Protein AF-A0AAP0GE61-F1 (afdb_monomer)

Organism: NCBI:txid2320716

InterPro domains:
  IPR061502 Copia/RE1/RE2-like, N-terminal domain [PF14223] (100-220)

Solvent-accessible surface area (backbone atoms only — not comparable to full-atom values): 14129 Å² total; per-residue (Å²): 137,92,83,84,88,78,84,82,84,87,76,89,85,84,87,81,82,83,82,81,89,77,90,82,91,78,80,88,80,90,80,89,73,78,80,82,60,74,89,60,79,81,87,69,96,60,88,81,57,91,64,72,70,67,62,41,79,95,48,38,72,60,38,52,56,50,46,51,55,53,36,47,72,76,38,62,59,26,51,49,22,41,75,73,36,72,79,74,86,78,83,81,81,80,88,75,87,86,79,99,66,84,87,69,89,78,73,50,70,68,54,54,51,40,4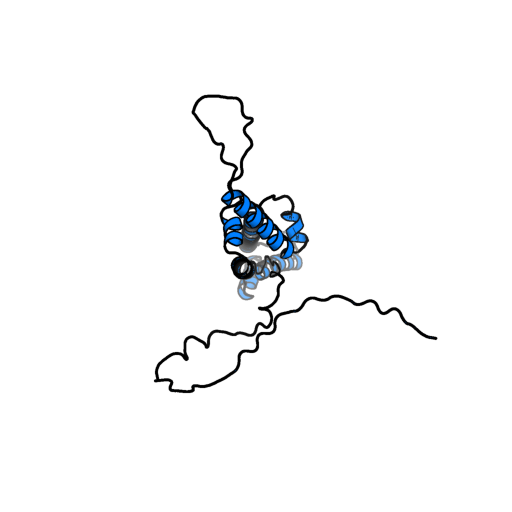8,53,22,24,54,50,34,35,53,52,52,54,72,14,38,50,68,79,59,38,65,77,41,65,86,50,92,42,30,21,58,38,50,52,50,56,52,46,54,50,50,49,54,52,49,54,51,49,52,51,48,52,51,47,50,51,51,58,73,69,58,64,68,58,93,88,55,52,74,67,56,48,49,52,54,51,49,50,49,51,51,51,36,41,78,72,72,45,86,77,54,72,64,61,52,51,52,52,55,50,72,51,47,84,86,127

Nearest PDB structures (foldseek):
  7nli-assembly1_B  TM=8.432E-01  e=8.391E-01  Saccharomyces cerevisiae
  7nlg-assembly2_C-2  TM=8.348E-01  e=1.832E+00  Saccharomyces cerevisiae
  8gyn-assembly1_A  TM=2.589E-01  e=5.761E+00  Danio rerio

Secondary structure (DSSP, 8-state):
-----------PPP---PPPP---------S--SSSSSS--S--TTTT-SSPPPP-GGGHHHHHHHHHHHHHHH-HHHHHHHHH-SPPPP------------------HHHHHHHHHHHHHHHHHHHHS-HHHHHHHTT--SHHHHHHHHHHHHHHHHHHHHHHHHHHHHHHHT----SS--HHHHHHHHHHHHHHHHHTT----HHHHHHHHHHTS---

Sequence (220 aa):
MNKRYTRLFFVPPVFRRRYRLSGIISFISSTNLRAAFCIWPIQNKDYASTRPPVCNLNKFTIWKTRIRLYMNSIDEDIYNSILIGPPAPEATTTTSSNTHAVPSPEWTDAQKKAKIADAKAMNILAQTMPDDIFQKVAEYTSAKAIWDSLNQMVAGSTDERKDRRSNLISQYENFKKEESESVGDMYNRLNSIVNELKTLGKDITLTEINDKILMCFPSS

Foldseek 3Di:
DDDDDDDDDDDDDDDDDDDDDDDDDDDDDDDDPPVPPPPDDPDDPCPPPPAQAADDLVCNVVSVVRNQVNLVVVPNLLVVCLVPPQDDQDDDPDPDDDDDDDDDSDQDPVNVVSVVSFVVLVVNLCRRYDPVLCVVQVPDPTSNSSVVVSVVVSVVVVVVLVVLLVVLVVCLVPQADDPPDDLVRSLVVNVVSQVSNVVSPDHDDPVNSVVSSVVNDDDD

Mean predicted aligned error: 16.99 Å

Structure (mmCIF, N/CA/C/O backbone):
data_AF-A0AAP0GE61-F1
#
_entry.id   AF-A0AAP0GE61-F1
#
loop_
_atom_site.group_PDB
_atom_site.id
_atom_site.type_symbol
_atom_site.label_atom_id
_atom_site.label_alt_id
_atom_site.label_comp_id
_atom_site.label_asym_id
_atom_site.label_entity_id
_atom_site.label_seq_id
_atom_site.pdbx_PDB_ins_code
_atom_site.Cartn_x
_atom_site.Cartn_y
_atom_site.Cartn_z
_atom_site.occupancy
_atom_site.B_iso_or_equiv
_atom_site.auth_seq_id
_atom_site.auth_comp_id
_atom_site.auth_asym_id
_atom_site.auth_atom_id
_atom_site.pdbx_PDB_model_num
ATOM 1 N N . MET A 1 1 ? 11.050 -58.864 -43.946 1.00 36.41 1 MET A N 1
ATOM 2 C CA . MET A 1 1 ? 12.294 -58.335 -43.340 1.00 36.41 1 MET A CA 1
ATOM 3 C C . MET A 1 1 ? 12.025 -56.937 -42.797 1.00 36.41 1 MET A C 1
ATOM 5 O O . MET A 1 1 ? 11.656 -56.054 -43.555 1.00 36.41 1 MET A O 1
ATOM 9 N N . ASN A 1 2 ? 12.132 -56.789 -41.475 1.00 31.88 2 ASN A N 1
ATOM 10 C CA . ASN A 1 2 ? 11.960 -55.555 -40.701 1.00 31.88 2 ASN A CA 1
ATOM 11 C C . ASN A 1 2 ? 12.997 -54.485 -41.066 1.00 31.88 2 ASN A C 1
ATOM 13 O O . ASN A 1 2 ? 14.182 -54.799 -40.984 1.00 31.88 2 ASN A O 1
ATOM 17 N N . LYS A 1 3 ? 12.587 -53.223 -41.265 1.00 36.22 3 LYS A N 1
ATOM 18 C CA . LYS A 1 3 ? 13.363 -52.047 -40.820 1.00 36.22 3 LYS A CA 1
ATOM 19 C C . LYS A 1 3 ? 12.414 -50.941 -40.344 1.00 36.22 3 LYS A C 1
ATOM 21 O O . LYS A 1 3 ? 11.630 -50.397 -41.111 1.00 36.22 3 LYS A O 1
ATOM 26 N N . ARG A 1 4 ? 12.473 -50.679 -39.036 1.00 35.78 4 ARG A N 1
ATOM 27 C CA . ARG A 1 4 ? 11.762 -49.622 -38.308 1.00 35.78 4 ARG A CA 1
ATOM 28 C C . ARG A 1 4 ? 12.467 -48.284 -38.560 1.00 35.78 4 ARG A C 1
ATOM 30 O O . ARG A 1 4 ? 13.688 -48.220 -38.447 1.00 35.78 4 ARG A O 1
ATOM 37 N N . TYR A 1 5 ? 11.706 -47.236 -38.863 1.00 36.91 5 TYR A N 1
ATOM 38 C CA . TYR A 1 5 ? 12.192 -45.857 -38.910 1.00 36.91 5 TYR A CA 1
ATOM 39 C C . TYR A 1 5 ? 12.113 -45.253 -37.504 1.00 36.91 5 TYR A C 1
ATOM 41 O O . TYR A 1 5 ? 11.021 -45.008 -36.994 1.00 36.91 5 TYR A O 1
ATOM 49 N N . THR A 1 6 ? 13.262 -45.018 -36.871 1.00 39.69 6 THR A N 1
ATOM 50 C CA . THR A 1 6 ? 13.352 -44.335 -35.573 1.00 39.69 6 THR A CA 1
ATOM 51 C C . THR A 1 6 ? 13.805 -42.894 -35.808 1.00 39.69 6 THR A C 1
ATOM 53 O O . THR A 1 6 ? 14.914 -42.661 -36.284 1.00 39.69 6 THR A O 1
ATOM 56 N N . ARG A 1 7 ? 12.932 -41.924 -35.499 1.00 39.31 7 ARG A N 1
ATOM 57 C CA . ARG A 1 7 ? 13.238 -40.483 -35.487 1.00 39.31 7 ARG A CA 1
ATOM 58 C C . ARG A 1 7 ? 14.292 -40.189 -34.413 1.00 39.31 7 ARG A C 1
ATOM 60 O O . ARG A 1 7 ? 14.045 -40.418 -33.233 1.00 39.31 7 ARG A O 1
ATOM 67 N N . LEU A 1 8 ? 15.442 -39.662 -34.826 1.00 37.06 8 LEU A N 1
ATOM 68 C CA . LEU A 1 8 ? 16.468 -39.112 -33.940 1.00 37.06 8 LEU A CA 1
ATOM 69 C C . LEU A 1 8 ? 16.052 -37.698 -33.508 1.00 37.06 8 LEU A C 1
ATOM 71 O O . LEU A 1 8 ? 15.998 -36.787 -34.329 1.00 37.06 8 LEU A O 1
ATOM 75 N N . PHE A 1 9 ? 15.750 -37.526 -32.220 1.00 34.53 9 PHE A N 1
ATOM 76 C CA . PHE A 1 9 ? 15.640 -36.213 -31.587 1.00 34.53 9 PHE A CA 1
ATOM 77 C C . PHE A 1 9 ? 17.043 -35.702 -31.250 1.00 34.53 9 PHE A C 1
ATOM 79 O O . PHE A 1 9 ? 17.794 -36.341 -30.515 1.00 34.53 9 PHE A O 1
ATOM 86 N N . PHE A 1 10 ? 17.387 -34.546 -31.808 1.00 29.92 10 PHE A N 1
ATOM 87 C CA . PHE A 1 10 ? 18.628 -33.823 -31.566 1.00 29.92 10 PHE A CA 1
ATOM 88 C C . PHE A 1 10 ? 18.428 -32.903 -30.350 1.00 29.92 10 PHE A C 1
ATOM 90 O O . PHE A 1 10 ? 17.646 -31.958 -30.415 1.00 29.92 10 PHE A O 1
ATOM 97 N N . VAL A 1 11 ? 19.103 -33.193 -29.234 1.00 38.31 11 VAL A N 1
ATOM 98 C CA . VAL A 1 11 ? 19.145 -32.341 -28.031 1.00 38.31 11 VAL A CA 1
ATOM 99 C C . VAL A 1 11 ? 20.610 -31.955 -27.783 1.00 38.31 11 VAL A C 1
ATOM 101 O O . VAL A 1 11 ? 21.413 -32.848 -27.508 1.00 38.31 11 VAL A O 1
ATOM 104 N N . PRO A 1 12 ? 21.006 -30.673 -27.905 1.00 33.91 12 PRO A N 1
ATOM 105 C CA . PRO A 1 12 ? 22.375 -30.239 -27.618 1.00 33.91 12 PRO A CA 1
ATOM 106 C C . PRO A 1 12 ? 22.670 -30.107 -26.102 1.00 33.91 12 PRO A C 1
ATOM 108 O O . PRO A 1 12 ? 21.747 -30.014 -25.290 1.00 33.91 12 PRO A O 1
ATOM 111 N N . PRO A 1 13 ? 23.958 -30.135 -25.695 1.00 38.22 13 PRO A N 1
ATOM 112 C CA . PRO A 1 13 ? 24.384 -30.606 -24.377 1.00 38.22 13 PRO A CA 1
ATOM 113 C C . PRO A 1 13 ? 24.541 -29.494 -23.326 1.00 38.22 13 PRO A C 1
ATOM 115 O O . PRO A 1 13 ? 25.171 -28.466 -23.569 1.00 38.22 13 PRO A O 1
ATOM 118 N N . VAL A 1 14 ? 24.067 -29.754 -22.102 1.00 40.69 14 VAL A N 1
ATOM 119 C CA . VAL A 1 14 ? 24.379 -28.944 -20.913 1.00 40.69 14 VAL A CA 1
ATOM 120 C C . VAL A 1 14 ? 25.735 -29.375 -20.349 1.00 40.69 14 VAL A C 1
ATOM 122 O O . VAL A 1 14 ? 25.941 -30.522 -19.949 1.00 40.69 14 VAL A O 1
ATOM 125 N N . PHE A 1 15 ? 26.667 -28.427 -20.323 1.00 34.91 15 PHE A N 1
ATOM 126 C CA . PHE A 1 15 ? 28.039 -28.563 -19.845 1.00 34.91 15 PHE A CA 1
ATOM 127 C C . PHE A 1 15 ? 28.071 -28.866 -18.331 1.00 34.91 15 PHE A C 1
ATOM 129 O O . PHE A 1 15 ? 27.872 -27.986 -17.498 1.00 34.91 15 PHE A O 1
ATOM 136 N N . ARG A 1 16 ? 28.353 -30.119 -17.946 1.00 38.16 16 ARG A N 1
ATOM 137 C CA . ARG A 1 16 ? 28.762 -30.476 -16.575 1.00 38.16 16 ARG A CA 1
ATOM 138 C C . ARG A 1 16 ? 30.276 -30.290 -16.443 1.00 38.16 16 ARG A C 1
ATOM 140 O O . ARG A 1 16 ? 31.030 -31.128 -16.932 1.00 38.16 16 ARG A O 1
ATOM 147 N N . ARG A 1 17 ? 30.744 -29.263 -15.726 1.00 35.53 17 ARG A N 1
ATOM 148 C CA . ARG A 1 17 ? 32.126 -29.239 -15.210 1.00 35.53 17 ARG A CA 1
ATOM 149 C C . ARG A 1 17 ? 32.157 -29.773 -13.779 1.00 35.53 17 ARG A C 1
ATOM 151 O O . ARG A 1 17 ? 31.636 -29.163 -12.854 1.00 35.53 17 ARG A O 1
ATOM 158 N N . ARG A 1 18 ? 32.772 -30.950 -13.633 1.00 35.56 18 ARG A N 1
ATOM 159 C CA . ARG A 1 18 ? 33.222 -31.534 -12.364 1.00 35.56 18 ARG A CA 1
ATOM 160 C C . ARG A 1 18 ? 34.428 -30.730 -11.869 1.00 35.56 18 ARG A C 1
ATOM 162 O O . ARG A 1 18 ? 35.431 -30.687 -12.576 1.00 35.56 18 ARG A O 1
ATOM 169 N N . TYR A 1 19 ? 34.373 -30.162 -10.668 1.00 33.34 19 TYR A N 1
ATOM 170 C CA . TYR A 1 19 ? 35.583 -29.726 -9.967 1.00 33.34 19 TYR A CA 1
ATOM 171 C C . TYR A 1 19 ? 36.098 -30.884 -9.103 1.00 33.34 19 TYR A C 1
ATOM 173 O O . TYR A 1 19 ? 35.382 -31.416 -8.256 1.00 33.34 19 TYR A O 1
ATOM 181 N N . ARG A 1 20 ? 37.327 -31.324 -9.399 1.00 33.47 20 ARG A N 1
ATOM 182 C CA . ARG A 1 20 ? 38.107 -32.307 -8.636 1.00 33.47 20 ARG A CA 1
ATOM 183 C C . ARG A 1 20 ? 38.5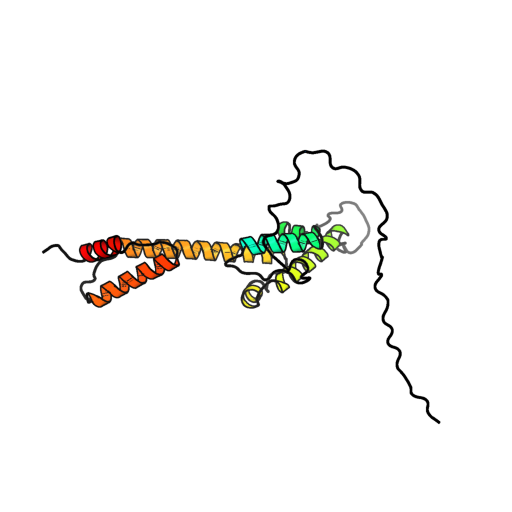40 -31.682 -7.305 1.00 33.47 20 ARG A C 1
ATOM 185 O O . ARG A 1 20 ? 39.183 -30.639 -7.307 1.00 33.47 20 ARG A O 1
ATOM 192 N N . LEU A 1 21 ? 38.235 -32.353 -6.197 1.00 35.12 21 LEU A N 1
ATOM 193 C CA . LEU A 1 21 ? 38.830 -32.093 -4.885 1.00 35.12 21 LEU A CA 1
ATOM 194 C C . LEU A 1 21 ? 40.277 -32.599 -4.879 1.00 35.12 21 LEU A C 1
ATOM 196 O O . LEU A 1 21 ? 40.517 -33.775 -5.151 1.00 35.12 21 LEU A O 1
ATOM 200 N N . SER A 1 22 ? 41.239 -31.739 -4.555 1.00 33.97 22 SER A N 1
ATOM 201 C CA . SER A 1 22 ? 42.579 -32.139 -4.113 1.00 33.97 22 SER A CA 1
ATOM 202 C C . SER A 1 22 ? 43.180 -31.037 -3.239 1.00 33.97 22 SER A C 1
ATOM 204 O O . SER A 1 22 ? 43.514 -29.976 -3.744 1.00 33.97 22 SER A O 1
ATOM 206 N N . GLY A 1 23 ? 43.263 -31.329 -1.935 1.00 35.81 23 GLY A N 1
ATOM 207 C CA . GLY A 1 23 ? 44.279 -30.865 -0.983 1.00 35.81 23 GLY A CA 1
ATOM 208 C C . GLY A 1 23 ? 44.450 -29.361 -0.757 1.00 35.81 23 GLY A C 1
ATOM 209 O O . GLY A 1 23 ? 45.079 -28.684 -1.555 1.00 35.81 23 GLY A O 1
ATOM 210 N N . ILE A 1 24 ? 44.055 -28.876 0.421 1.00 38.75 24 ILE A N 1
ATOM 211 C CA . ILE A 1 24 ? 44.962 -28.679 1.571 1.00 38.75 24 ILE A CA 1
ATOM 212 C C . ILE A 1 24 ? 44.118 -28.146 2.738 1.00 38.75 24 ILE A C 1
ATOM 214 O O . ILE A 1 24 ? 43.482 -27.098 2.657 1.00 38.75 24 ILE A O 1
ATOM 218 N N . ILE A 1 25 ? 44.094 -28.918 3.824 1.00 41.41 25 ILE A N 1
ATOM 219 C CA . ILE A 1 25 ? 43.661 -28.475 5.146 1.00 41.41 25 ILE A CA 1
ATOM 220 C C . ILE A 1 25 ? 44.909 -27.912 5.819 1.00 41.41 25 ILE A C 1
ATOM 222 O O . ILE A 1 25 ? 45.829 -28.673 6.112 1.00 41.41 25 ILE A O 1
ATOM 226 N N . SER A 1 26 ? 44.931 -26.614 6.105 1.00 36.62 26 SER A N 1
ATOM 227 C CA . SER A 1 26 ? 45.815 -26.072 7.136 1.00 36.62 26 SER A CA 1
ATOM 228 C C . SER A 1 26 ? 45.290 -24.751 7.704 1.00 36.62 26 SER A C 1
ATOM 230 O O . SER A 1 26 ? 45.280 -23.715 7.055 1.00 36.62 26 SER A O 1
ATOM 232 N N . PHE A 1 27 ? 44.903 -24.856 8.977 1.00 30.19 27 PHE A N 1
ATOM 233 C CA . PHE A 1 27 ? 45.048 -23.865 10.043 1.00 30.19 27 PHE A CA 1
ATOM 234 C C . PHE A 1 27 ? 44.218 -22.569 9.994 1.00 30.19 27 PHE A C 1
ATOM 236 O O . PHE A 1 27 ? 44.616 -21.537 9.465 1.00 30.19 27 PHE A O 1
ATOM 243 N N . ILE A 1 28 ? 43.091 -22.606 10.711 1.00 38.38 28 ILE A N 1
ATOM 244 C CA . ILE A 1 28 ? 42.428 -21.417 11.252 1.00 38.38 28 ILE A CA 1
ATOM 245 C C . ILE A 1 28 ? 43.235 -20.958 12.473 1.00 38.38 28 ILE A C 1
ATOM 247 O O . ILE A 1 28 ? 43.270 -21.661 13.483 1.00 38.38 28 ILE A O 1
ATOM 251 N N . SER A 1 29 ? 43.850 -19.775 12.396 1.00 32.34 29 SER A N 1
ATOM 252 C CA . SER A 1 29 ? 44.263 -19.035 13.589 1.00 32.34 29 SER A CA 1
ATOM 253 C C . SER A 1 29 ? 43.087 -18.196 14.087 1.00 32.34 29 SER A C 1
ATOM 255 O O . SER A 1 29 ? 42.440 -17.463 13.341 1.00 32.34 29 SER A O 1
ATOM 257 N N . SER A 1 30 ? 42.791 -18.399 15.362 1.00 47.19 30 SER A N 1
ATOM 258 C CA . SER A 1 30 ? 41.719 -17.835 16.168 1.00 47.19 30 SER A CA 1
ATOM 259 C C . SER A 1 30 ? 41.662 -16.304 16.128 1.00 47.19 30 SER A C 1
ATOM 261 O O . SER A 1 30 ? 42.572 -15.646 16.620 1.00 47.19 30 SER A O 1
ATOM 263 N N . THR A 1 31 ? 40.562 -15.732 15.623 1.00 42.31 31 THR A N 1
ATOM 264 C CA . THR A 1 31 ? 39.620 -14.871 16.379 1.00 42.31 31 THR A CA 1
ATOM 265 C C . THR A 1 31 ? 38.560 -14.251 15.443 1.00 42.31 31 THR A C 1
ATOM 267 O O . THR A 1 31 ? 38.873 -13.615 14.448 1.00 42.31 31 THR A O 1
ATOM 270 N N . ASN A 1 32 ? 37.279 -14.435 15.793 1.00 44.94 32 ASN A N 1
ATOM 271 C CA . ASN A 1 32 ? 36.105 -13.662 15.339 1.00 44.94 32 ASN A CA 1
ATOM 272 C C . ASN A 1 32 ? 35.650 -13.693 13.859 1.00 44.94 32 ASN A C 1
ATOM 274 O O . ASN A 1 32 ? 35.564 -12.659 13.207 1.00 44.94 32 ASN A O 1
ATOM 278 N N . LEU A 1 33 ? 35.143 -14.842 13.384 1.00 40.34 33 LEU A N 1
ATOM 279 C CA . LEU A 1 33 ? 34.211 -14.901 12.231 1.00 40.34 33 LEU A CA 1
ATOM 280 C C . LEU A 1 33 ? 32.904 -15.673 12.506 1.00 40.34 33 LEU A C 1
ATOM 282 O O . LEU A 1 33 ? 32.138 -15.965 11.593 1.00 40.34 33 LEU A O 1
ATOM 286 N N . ARG A 1 34 ? 32.595 -15.975 13.774 1.00 40.09 34 ARG A N 1
ATOM 287 C CA . ARG A 1 34 ? 31.335 -16.641 14.165 1.00 40.09 34 ARG A CA 1
ATOM 288 C C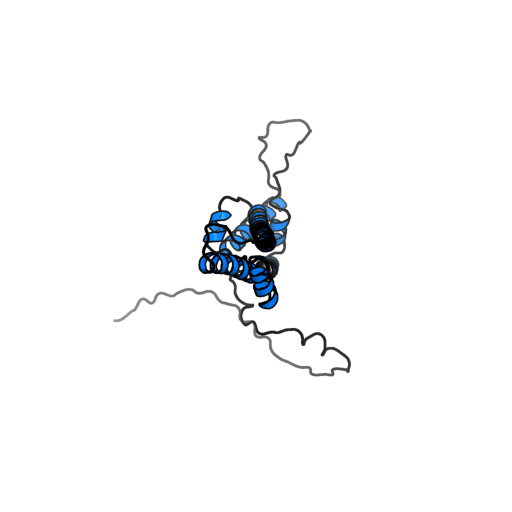 . ARG A 1 34 ? 30.162 -15.692 14.446 1.00 40.09 34 ARG A C 1
ATOM 290 O O . ARG A 1 34 ? 29.046 -16.170 14.610 1.00 40.09 34 ARG A O 1
ATOM 297 N N . ALA A 1 35 ? 30.386 -14.377 14.452 1.00 39.44 35 ALA A N 1
ATOM 298 C CA . ALA A 1 35 ? 29.323 -13.383 14.647 1.00 39.44 35 ALA A CA 1
ATOM 299 C C . ALA A 1 35 ? 28.743 -12.822 13.332 1.00 39.44 35 ALA A C 1
ATOM 301 O O . ALA A 1 35 ? 27.638 -12.295 13.339 1.00 39.44 35 ALA A O 1
ATOM 302 N N . ALA A 1 36 ? 29.439 -12.961 12.198 1.00 40.50 36 ALA A N 1
ATOM 303 C CA . ALA A 1 36 ? 29.019 -12.341 10.934 1.00 40.50 36 ALA A CA 1
ATOM 304 C C . ALA A 1 36 ? 28.205 -13.263 10.003 1.00 40.50 36 ALA A C 1
ATOM 306 O O . ALA A 1 36 ? 27.669 -12.795 9.006 1.00 40.50 36 ALA A O 1
ATOM 307 N N . PHE A 1 37 ? 28.082 -14.557 10.319 1.00 40.78 37 PHE A N 1
ATOM 308 C CA . PHE A 1 37 ? 27.417 -15.542 9.448 1.00 40.78 37 PHE A CA 1
ATOM 309 C C . PHE A 1 37 ? 26.191 -16.226 10.070 1.00 40.78 37 PHE A C 1
ATOM 311 O O . PHE A 1 37 ? 25.574 -17.071 9.433 1.00 40.78 37 PHE A O 1
ATOM 318 N N . CYS A 1 38 ? 25.804 -15.857 11.295 1.00 42.25 38 CYS A N 1
ATOM 319 C CA . CYS A 1 38 ? 24.713 -16.518 12.023 1.00 42.25 38 CYS A CA 1
ATOM 320 C C . CYS A 1 38 ? 23.400 -15.711 12.058 1.00 42.25 38 CYS A C 1
ATOM 322 O O . CYS A 1 38 ? 22.445 -16.151 12.689 1.00 42.25 38 CYS A O 1
ATOM 324 N N . ILE A 1 39 ? 23.312 -14.577 11.347 1.00 46.16 39 ILE A N 1
ATOM 325 C CA . ILE A 1 39 ? 22.042 -13.865 11.082 1.00 46.16 39 ILE A CA 1
ATOM 326 C C . ILE A 1 39 ? 21.650 -14.022 9.602 1.00 46.16 39 ILE A C 1
ATOM 328 O O . ILE A 1 39 ? 21.258 -13.074 8.938 1.00 46.16 39 ILE A O 1
ATOM 332 N N . TRP A 1 40 ? 21.807 -15.221 9.045 1.00 33.78 40 TRP A N 1
ATOM 333 C CA . TRP A 1 40 ? 21.116 -15.684 7.835 1.00 33.78 40 TRP A CA 1
ATOM 334 C C . TRP A 1 40 ? 21.411 -17.184 7.708 1.00 33.78 40 TRP A C 1
ATOM 336 O O . TRP A 1 40 ? 22.582 -17.531 7.573 1.00 33.78 40 TRP A O 1
ATOM 346 N N . PRO A 1 41 ? 20.420 -18.091 7.819 1.00 42.94 41 PRO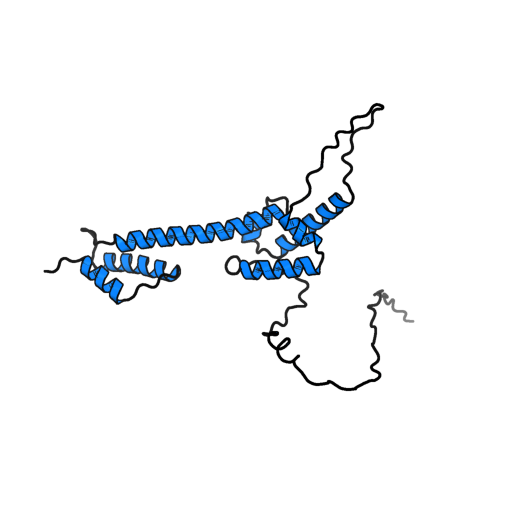 A N 1
ATOM 347 C CA . PRO A 1 41 ? 19.130 -17.994 7.142 1.00 42.94 41 PRO A CA 1
ATOM 348 C C . PRO A 1 41 ? 17.928 -18.358 8.038 1.00 42.94 41 PRO A C 1
ATOM 350 O O . PRO A 1 41 ? 17.779 -19.489 8.503 1.00 42.94 41 PRO A O 1
ATOM 353 N N . ILE A 1 42 ? 16.988 -17.421 8.175 1.00 44.81 42 ILE A N 1
ATOM 354 C CA . ILE A 1 42 ? 15.586 -17.782 8.415 1.00 44.81 42 ILE A CA 1
ATOM 355 C C . ILE A 1 42 ? 15.110 -18.444 7.119 1.00 44.81 42 ILE A C 1
ATOM 357 O O . ILE A 1 42 ? 15.210 -17.855 6.044 1.00 44.81 42 ILE A O 1
ATOM 361 N N . GLN A 1 43 ? 14.699 -19.705 7.233 1.00 43.28 43 GLN A N 1
ATOM 362 C CA . GLN A 1 43 ? 14.320 -20.612 6.151 1.00 43.28 43 GLN A CA 1
ATOM 363 C C . GLN A 1 43 ? 13.579 -19.913 5.003 1.00 43.28 43 GLN A C 1
ATOM 365 O O . GLN A 1 43 ? 12.457 -19.446 5.176 1.00 43.28 43 GLN A O 1
ATOM 370 N N . ASN A 1 44 ? 14.168 -19.911 3.807 1.00 38.66 44 ASN A N 1
ATOM 371 C CA . ASN A 1 44 ? 13.400 -19.686 2.591 1.00 38.66 44 ASN A CA 1
ATOM 372 C C . ASN A 1 44 ? 14.004 -20.523 1.457 1.00 38.66 44 ASN A C 1
ATOM 374 O O . ASN A 1 44 ? 15.101 -20.251 0.974 1.00 38.66 44 ASN A O 1
ATOM 378 N N . LYS A 1 45 ? 13.300 -21.588 1.068 1.00 36.81 45 LYS A N 1
ATOM 379 C CA . LYS A 1 45 ? 13.697 -22.538 0.014 1.00 36.81 45 LYS A CA 1
ATOM 380 C C . LYS A 1 45 ? 13.504 -21.985 -1.410 1.00 36.81 45 LYS A C 1
ATOM 382 O O . LYS A 1 45 ? 13.716 -22.717 -2.370 1.00 36.81 45 LYS A O 1
ATOM 387 N N . ASP A 1 46 ? 13.187 -20.698 -1.555 1.00 46.72 46 ASP A N 1
ATOM 388 C CA . ASP A 1 46 ? 12.633 -20.142 -2.799 1.00 46.72 46 ASP A CA 1
ATOM 389 C C . ASP A 1 46 ? 13.589 -19.221 -3.582 1.00 46.72 46 ASP A C 1
ATOM 391 O O . ASP A 1 46 ? 13.205 -18.652 -4.603 1.00 46.72 46 ASP A O 1
ATOM 395 N N . TYR A 1 47 ? 14.850 -19.067 -3.166 1.00 50.12 47 TYR A N 1
ATOM 396 C CA . TYR A 1 47 ? 15.789 -18.130 -3.815 1.00 50.12 47 TYR A CA 1
ATOM 397 C C . TYR A 1 47 ? 16.280 -18.547 -5.213 1.00 50.12 47 TYR A C 1
ATOM 399 O O . TYR A 1 47 ? 17.017 -17.796 -5.844 1.00 50.12 47 TYR A O 1
ATOM 407 N N . ALA A 1 48 ? 15.854 -19.704 -5.724 1.00 48.16 48 ALA A N 1
ATOM 408 C CA . ALA A 1 48 ? 16.085 -20.112 -7.110 1.00 48.16 48 ALA A CA 1
ATOM 409 C C . ALA A 1 48 ? 14.793 -20.113 -7.950 1.00 48.16 48 ALA A C 1
ATOM 411 O O . ALA A 1 48 ? 14.711 -20.804 -8.964 1.00 48.16 48 ALA A O 1
ATOM 412 N N . SER A 1 49 ? 13.762 -19.367 -7.538 1.00 54.41 49 SER A N 1
ATOM 413 C CA . SER A 1 49 ? 12.613 -19.116 -8.407 1.00 54.41 49 SER A CA 1
ATOM 414 C C . SER A 1 49 ? 13.034 -18.172 -9.535 1.00 54.41 49 SER A C 1
ATOM 416 O O . SER A 1 49 ? 13.330 -17.003 -9.302 1.00 54.41 49 SER A O 1
ATOM 418 N N . THR A 1 50 ? 13.020 -18.660 -10.776 1.00 64.56 50 THR A N 1
ATOM 419 C CA . THR A 1 50 ? 13.172 -17.828 -11.985 1.00 64.56 50 THR A CA 1
ATOM 420 C C . THR A 1 50 ? 12.039 -16.812 -12.141 1.00 64.56 50 THR A C 1
ATOM 422 O O . THR A 1 50 ? 12.164 -15.859 -12.911 1.00 64.56 50 THR A O 1
ATOM 425 N N . ARG A 1 51 ? 10.933 -16.999 -11.409 1.00 75.00 51 ARG A N 1
ATOM 426 C CA . ARG A 1 51 ? 9.744 -16.154 -11.462 1.00 75.00 51 ARG A CA 1
ATOM 427 C C . ARG A 1 51 ? 9.859 -14.977 -10.487 1.00 75.00 51 ARG A C 1
ATOM 429 O O . ARG A 1 51 ? 10.214 -15.204 -9.325 1.00 75.00 51 ARG A O 1
ATOM 436 N N . PRO A 1 52 ? 9.506 -13.754 -10.917 1.00 81.75 52 PRO A N 1
ATOM 437 C CA . PRO A 1 52 ? 9.564 -12.589 -10.051 1.00 81.75 52 PRO A CA 1
ATOM 438 C C . PRO A 1 52 ? 8.500 -12.655 -8.932 1.00 81.75 52 PRO A C 1
ATOM 440 O O . PRO A 1 52 ? 7.465 -13.311 -9.087 1.00 81.75 52 PRO A O 1
ATOM 443 N N . PRO A 1 53 ? 8.744 -12.004 -7.780 1.00 85.62 53 PRO A N 1
ATOM 444 C CA . PRO A 1 53 ? 7.856 -12.047 -6.618 1.00 85.62 53 PRO A CA 1
ATOM 445 C C . PRO A 1 53 ? 6.510 -11.368 -6.892 1.00 85.62 53 PRO A C 1
ATOM 447 O O . PRO A 1 53 ? 6.470 -10.239 -7.374 1.00 85.62 53 PRO A O 1
ATOM 450 N N . VAL A 1 54 ? 5.408 -12.012 -6.504 1.00 88.06 54 VAL A N 1
ATOM 451 C CA . VAL A 1 54 ? 4.051 -11.465 -6.683 1.00 88.06 54 VAL A CA 1
ATOM 452 C C . VAL A 1 54 ? 3.841 -10.204 -5.835 1.00 88.06 54 VAL A C 1
ATOM 454 O O . VAL A 1 54 ? 4.202 -10.172 -4.653 1.00 88.06 54 VAL A O 1
ATOM 457 N N . CYS A 1 55 ? 3.254 -9.175 -6.445 1.00 87.75 55 CYS A N 1
ATOM 458 C CA . CYS A 1 55 ? 2.896 -7.910 -5.821 1.00 87.75 55 CYS A CA 1
ATOM 459 C C . CYS A 1 55 ? 1.760 -8.102 -4.818 1.00 87.75 55 CYS A C 1
ATOM 461 O O . CYS A 1 55 ? 0.743 -8.730 -5.104 1.00 87.75 55 CYS A O 1
ATOM 463 N N . ASN A 1 56 ? 1.937 -7.537 -3.627 1.00 84.81 56 ASN A N 1
ATOM 464 C CA . ASN A 1 56 ? 0.905 -7.469 -2.605 1.00 84.81 56 ASN A CA 1
ATOM 465 C C . ASN A 1 56 ? 0.933 -6.070 -1.985 1.00 84.81 56 ASN A C 1
ATOM 467 O O . ASN A 1 56 ? 1.920 -5.713 -1.338 1.00 84.81 56 ASN A O 1
ATOM 471 N N . LEU A 1 57 ? -0.145 -5.301 -2.158 1.00 82.12 57 LEU A N 1
ATOM 472 C CA . LEU A 1 57 ? -0.234 -3.916 -1.679 1.00 82.12 57 LEU A CA 1
ATOM 473 C C . LEU A 1 57 ? -0.143 -3.812 -0.145 1.00 82.12 57 LEU A C 1
ATOM 475 O O . LEU A 1 57 ? 0.483 -2.891 0.370 1.00 82.12 57 LEU A O 1
ATOM 479 N N . ASN A 1 58 ? -0.644 -4.805 0.600 1.00 79.69 58 ASN A N 1
ATOM 480 C CA . ASN A 1 58 ? -0.540 -4.839 2.068 1.00 79.69 58 ASN A CA 1
ATOM 481 C C . ASN A 1 58 ? 0.890 -5.121 2.557 1.00 79.69 58 ASN A C 1
ATOM 483 O O . ASN A 1 58 ? 1.241 -4.815 3.694 1.00 79.69 58 ASN A O 1
ATOM 487 N N . LYS A 1 59 ? 1.728 -5.730 1.710 1.00 84.06 59 LYS A N 1
ATOM 488 C CA . LYS A 1 59 ? 3.143 -6.029 1.988 1.00 84.06 59 LYS A CA 1
ATOM 489 C C . LYS A 1 59 ? 4.061 -5.329 0.986 1.00 84.06 59 LYS A C 1
ATOM 491 O O . LYS A 1 59 ? 5.136 -5.840 0.663 1.00 84.06 59 LYS A O 1
ATOM 496 N N . PHE A 1 60 ? 3.652 -4.151 0.514 1.00 87.25 60 PHE A N 1
ATOM 497 C CA . PHE A 1 60 ? 4.298 -3.463 -0.600 1.00 87.25 60 PHE A CA 1
ATOM 498 C C . PHE A 1 60 ? 5.769 -3.136 -0.332 1.00 87.25 60 PHE A C 1
ATOM 500 O O . PHE A 1 60 ? 6.605 -3.327 -1.207 1.00 87.25 60 PHE A O 1
ATOM 507 N N . THR A 1 61 ? 6.128 -2.750 0.897 1.00 85.75 61 THR A N 1
ATOM 508 C CA . THR A 1 61 ? 7.528 -2.502 1.293 1.00 85.75 61 THR A CA 1
ATOM 509 C C . THR A 1 61 ? 8.404 -3.746 1.139 1.00 85.75 61 THR A C 1
ATOM 511 O O . THR A 1 61 ? 9.521 -3.668 0.635 1.00 85.75 61 THR A O 1
ATOM 514 N N . ILE A 1 62 ? 7.890 -4.915 1.531 1.00 86.31 62 ILE A N 1
ATOM 515 C CA . ILE A 1 62 ? 8.615 -6.185 1.397 1.00 86.31 62 ILE A CA 1
ATOM 516 C C . ILE A 1 62 ? 8.732 -6.555 -0.082 1.00 86.31 62 ILE A C 1
ATOM 518 O O . ILE A 1 62 ? 9.800 -6.972 -0.534 1.00 86.31 62 ILE A O 1
ATOM 522 N N . TRP A 1 63 ? 7.645 -6.391 -0.839 1.00 91.38 63 TRP A N 1
ATOM 523 C CA . TRP A 1 63 ? 7.635 -6.653 -2.273 1.00 91.38 63 TRP A CA 1
ATOM 524 C C . TRP A 1 63 ? 8.631 -5.761 -3.027 1.00 91.38 63 TRP A C 1
ATOM 526 O O . TRP A 1 63 ? 9.439 -6.293 -3.781 1.00 91.38 63 TRP A O 1
ATOM 536 N N . LYS A 1 64 ? 8.676 -4.453 -2.744 1.00 89.81 64 LYS A N 1
ATOM 537 C CA . LYS A 1 64 ? 9.654 -3.502 -3.303 1.00 89.81 64 LYS A CA 1
ATOM 538 C C . LYS A 1 64 ? 11.094 -3.960 -3.116 1.00 89.81 64 LYS A C 1
ATOM 540 O O . LYS A 1 64 ? 11.879 -3.958 -4.060 1.00 89.81 64 LYS A O 1
ATOM 545 N N . THR A 1 65 ? 11.447 -4.382 -1.905 1.00 88.00 65 THR A N 1
ATOM 546 C CA . THR A 1 65 ? 12.798 -4.880 -1.623 1.00 88.00 65 THR A CA 1
ATOM 547 C C . THR A 1 65 ? 13.105 -6.127 -2.446 1.00 88.00 65 THR A C 1
ATOM 549 O O . THR A 1 65 ? 14.177 -6.236 -3.036 1.00 88.00 65 THR A O 1
ATOM 552 N N . ARG A 1 66 ? 12.152 -7.061 -2.537 1.00 89.19 66 ARG A N 1
ATOM 553 C CA . ARG A 1 66 ? 12.328 -8.304 -3.299 1.00 89.19 66 ARG A CA 1
ATOM 554 C C . ARG A 1 66 ? 12.419 -8.057 -4.802 1.00 89.19 66 ARG A C 1
ATOM 556 O O . ARG A 1 66 ? 13.274 -8.654 -5.448 1.00 89.19 66 ARG A O 1
ATOM 563 N N . ILE A 1 67 ? 11.577 -7.183 -5.354 1.00 90.19 67 ILE A N 1
ATOM 564 C CA . ILE A 1 67 ? 11.563 -6.909 -6.792 1.00 90.19 67 ILE A CA 1
ATOM 565 C C . ILE A 1 67 ? 12.806 -6.132 -7.233 1.00 90.19 67 ILE A C 1
ATOM 567 O O . ILE A 1 67 ? 13.377 -6.453 -8.271 1.00 90.19 67 ILE A O 1
ATOM 571 N N . ARG A 1 68 ? 13.316 -5.224 -6.387 1.00 89.62 68 ARG A N 1
ATOM 572 C CA . ARG A 1 68 ? 14.604 -4.551 -6.596 1.00 89.62 68 ARG A CA 1
ATOM 573 C C . ARG A 1 68 ? 15.756 -5.553 -6.662 1.00 89.62 68 ARG A C 1
ATOM 575 O O . ARG A 1 68 ? 16.555 -5.501 -7.589 1.00 89.62 68 ARG A O 1
ATOM 582 N N . LEU A 1 69 ? 15.837 -6.471 -5.694 1.00 87.50 69 LEU A N 1
ATOM 583 C CA . LEU A 1 69 ? 16.877 -7.507 -5.676 1.00 87.50 69 LEU A CA 1
ATOM 584 C C . LEU A 1 69 ? 16.791 -8.415 -6.910 1.00 87.50 69 LEU A C 1
ATOM 586 O O . LEU A 1 69 ? 17.818 -8.735 -7.500 1.00 87.50 69 LEU A O 1
ATOM 590 N N . TYR A 1 70 ? 15.576 -8.786 -7.322 1.00 88.81 70 TYR A N 1
ATOM 591 C CA . TYR A 1 70 ? 15.350 -9.593 -8.520 1.00 88.81 70 TYR A CA 1
ATOM 592 C C . TYR A 1 70 ? 15.807 -8.870 -9.795 1.00 88.81 70 TYR A C 1
ATOM 594 O O . TYR A 1 70 ? 16.588 -9.424 -10.562 1.00 88.81 70 TYR A O 1
ATOM 602 N N . MET A 1 71 ? 15.383 -7.621 -10.008 1.00 89.50 71 MET A N 1
ATOM 603 C CA . MET A 1 71 ? 15.757 -6.840 -11.194 1.00 89.50 71 MET A CA 1
ATOM 604 C C . MET A 1 71 ? 17.271 -6.622 -11.279 1.00 89.50 71 MET A C 1
ATOM 606 O O . MET A 1 71 ? 17.859 -6.909 -12.318 1.00 89.50 71 MET A O 1
ATOM 610 N N . ASN A 1 72 ? 17.909 -6.241 -10.166 1.00 86.94 72 ASN A N 1
ATOM 611 C CA . ASN A 1 72 ? 19.362 -6.058 -10.097 1.00 86.94 72 ASN A CA 1
ATOM 612 C C . ASN A 1 72 ? 20.147 -7.354 -10.348 1.00 86.94 72 ASN A C 1
ATOM 614 O O . ASN A 1 72 ? 21.291 -7.293 -10.784 1.00 86.94 72 ASN A O 1
ATOM 618 N N . SER A 1 73 ? 19.561 -8.524 -10.068 1.00 85.31 73 SER A N 1
ATOM 619 C CA . SER A 1 73 ? 20.202 -9.811 -10.368 1.00 85.31 73 SER A CA 1
ATOM 620 C C . SER A 1 73 ? 20.215 -10.156 -11.862 1.00 85.31 73 SER A C 1
ATOM 622 O O . SER A 1 73 ? 21.024 -10.980 -12.283 1.00 85.31 73 SER A O 1
ATOM 624 N N . ILE A 1 74 ? 19.331 -9.540 -12.656 1.00 85.50 74 ILE A N 1
ATOM 625 C CA . ILE A 1 74 ? 19.253 -9.734 -14.108 1.00 85.50 74 ILE A CA 1
ATOM 626 C C . ILE A 1 74 ? 20.162 -8.730 -14.815 1.00 85.50 74 ILE A C 1
ATOM 628 O O . ILE A 1 74 ? 21.007 -9.126 -15.615 1.00 85.50 74 ILE A O 1
ATOM 632 N N . ASP A 1 75 ? 19.950 -7.442 -14.550 1.00 84.50 75 ASP A N 1
ATOM 633 C CA . ASP A 1 75 ? 20.702 -6.330 -15.129 1.00 84.50 75 ASP A CA 1
ATOM 634 C C . ASP A 1 75 ? 20.446 -5.076 -14.278 1.00 84.50 75 ASP A C 1
ATOM 636 O O . ASP A 1 75 ? 19.298 -4.753 -13.958 1.00 84.50 75 ASP A O 1
ATOM 640 N N . GLU A 1 76 ? 21.508 -4.368 -13.903 1.00 81.94 76 GLU A N 1
ATOM 641 C CA . GLU A 1 76 ? 21.431 -3.155 -13.082 1.00 81.94 76 GLU A CA 1
ATOM 642 C C . GLU A 1 76 ? 20.635 -2.041 -13.786 1.00 81.94 76 GLU A C 1
ATOM 644 O O . GLU A 1 76 ? 19.898 -1.285 -13.144 1.00 81.94 76 GLU A O 1
ATOM 649 N N . ASP A 1 77 ? 20.682 -2.006 -15.1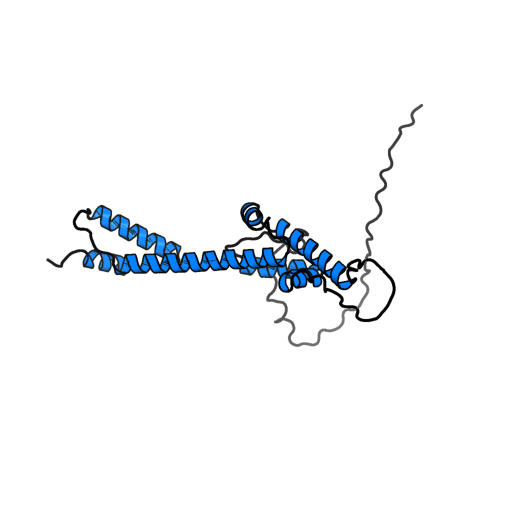21 1.00 82.50 77 ASP A N 1
ATOM 650 C CA . ASP A 1 77 ? 20.001 -0.992 -15.926 1.00 82.50 77 ASP A CA 1
ATOM 651 C C . ASP A 1 77 ? 18.467 -1.114 -15.884 1.00 82.50 77 ASP A C 1
ATOM 653 O O . ASP A 1 77 ? 17.758 -0.130 -16.108 1.00 82.50 77 ASP A O 1
ATOM 657 N N . ILE A 1 78 ? 17.927 -2.294 -15.549 1.00 85.50 78 ILE A N 1
ATOM 658 C CA . ILE A 1 78 ? 16.475 -2.533 -15.475 1.00 85.50 78 ILE A CA 1
ATOM 659 C C . ILE A 1 78 ? 15.858 -1.738 -14.324 1.00 85.50 78 ILE A C 1
ATOM 661 O O . ILE A 1 78 ? 14.854 -1.050 -14.512 1.00 85.50 78 ILE A O 1
ATOM 665 N N . TYR A 1 79 ? 16.452 -1.810 -13.130 1.00 85.19 79 TYR A N 1
ATOM 666 C CA . TYR A 1 79 ? 15.940 -1.064 -11.981 1.00 85.19 79 TYR A CA 1
ATOM 667 C C . TYR A 1 79 ? 16.192 0.441 -12.137 1.00 85.19 79 TYR A C 1
ATOM 669 O O . TYR A 1 79 ? 15.334 1.249 -11.784 1.00 85.19 79 TYR A O 1
ATOM 677 N N . ASN A 1 80 ? 17.319 0.828 -12.742 1.00 83.38 80 ASN A N 1
ATOM 678 C CA . ASN A 1 80 ? 17.606 2.230 -13.053 1.00 83.38 80 ASN A CA 1
ATOM 679 C C . ASN A 1 80 ? 16.560 2.836 -14.004 1.00 83.38 80 ASN A C 1
ATOM 681 O O . ASN A 1 80 ? 16.143 3.979 -13.805 1.00 83.38 80 ASN A O 1
ATOM 685 N N . SER A 1 81 ? 16.058 2.055 -14.967 1.00 81.81 81 SER A N 1
ATOM 686 C CA . SER A 1 81 ? 14.975 2.480 -15.864 1.00 81.81 81 SER A CA 1
ATOM 687 C C . SER A 1 81 ? 13.683 2.833 -15.122 1.00 81.81 81 SER A C 1
ATOM 689 O O . SER A 1 81 ? 12.979 3.756 -15.523 1.00 81.81 81 SER A O 1
ATOM 691 N N . ILE A 1 82 ? 13.378 2.148 -14.016 1.00 83.38 82 ILE A N 1
ATOM 692 C CA . ILE A 1 82 ? 12.188 2.427 -13.197 1.00 83.38 82 ILE A CA 1
ATOM 693 C C . ILE A 1 82 ? 12.316 3.767 -12.464 1.00 83.38 82 ILE A C 1
ATOM 695 O O . ILE A 1 82 ? 11.327 4.470 -12.284 1.00 83.38 82 ILE A O 1
ATOM 699 N N . LEU A 1 83 ? 13.529 4.139 -12.047 1.00 77.75 83 LEU A N 1
ATOM 700 C CA . LEU A 1 83 ? 13.773 5.380 -11.307 1.00 77.75 83 LEU A CA 1
ATOM 701 C C . LEU A 1 83 ? 13.833 6.602 -12.232 1.00 77.75 83 LEU A C 1
ATOM 703 O O . LEU A 1 83 ? 13.261 7.658 -11.943 1.00 77.75 83 LEU A O 1
ATOM 707 N N . ILE A 1 84 ? 14.543 6.468 -13.351 1.00 74.62 84 ILE A N 1
ATOM 708 C CA . ILE A 1 84 ? 14.848 7.583 -14.252 1.00 74.62 84 ILE A CA 1
ATOM 709 C C . ILE A 1 84 ? 13.710 7.768 -15.265 1.00 74.62 84 ILE A C 1
ATOM 711 O O . ILE A 1 84 ? 13.242 8.894 -15.454 1.00 74.62 84 ILE A O 1
ATOM 715 N N . GLY A 1 85 ? 13.163 6.665 -15.787 1.00 67.31 85 GLY A N 1
ATOM 716 C CA . GLY A 1 85 ? 12.240 6.643 -16.922 1.00 67.31 85 GLY A CA 1
ATOM 717 C C . GLY A 1 85 ? 12.988 6.587 -18.260 1.00 67.31 85 GLY A C 1
ATOM 718 O O . GLY A 1 85 ? 14.202 6.807 -18.297 1.00 67.31 85 GLY A O 1
ATOM 719 N N . PRO A 1 86 ? 12.298 6.273 -19.371 1.00 65.19 86 PRO A N 1
ATOM 720 C CA . PRO A 1 86 ? 12.917 6.214 -20.686 1.00 65.19 86 PRO A CA 1
ATOM 721 C C . PRO A 1 86 ? 13.467 7.596 -21.072 1.00 65.19 86 PRO A C 1
ATOM 723 O O . PRO A 1 86 ? 12.786 8.603 -20.853 1.00 65.19 86 PRO A O 1
ATOM 726 N N . PRO A 1 87 ? 14.678 7.675 -21.652 1.00 60.88 87 PRO A N 1
ATOM 727 C CA . PRO A 1 87 ? 15.223 8.942 -22.115 1.00 60.88 87 PRO A CA 1
ATOM 728 C C . PRO A 1 87 ? 14.326 9.512 -23.218 1.00 60.88 87 PRO A C 1
ATOM 730 O O . PRO A 1 87 ? 13.970 8.807 -24.167 1.00 60.88 87 PRO A O 1
ATOM 733 N N . ALA A 1 88 ? 13.958 10.789 -23.091 1.00 57.25 88 ALA A N 1
ATOM 734 C CA . ALA A 1 88 ? 13.301 11.514 -24.168 1.00 57.25 88 ALA A CA 1
ATOM 735 C C . ALA A 1 88 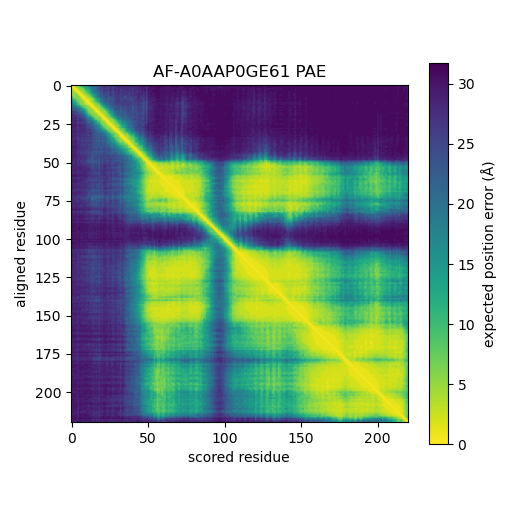? 14.250 11.579 -25.381 1.00 57.25 88 ALA A C 1
ATOM 737 O O . ALA A 1 88 ? 15.460 11.726 -25.189 1.00 57.25 88 ALA A O 1
ATOM 738 N N . PRO A 1 89 ? 13.744 11.468 -26.620 1.00 53.22 89 PRO A N 1
ATOM 739 C CA . PRO A 1 89 ? 14.574 11.728 -27.785 1.00 53.22 89 PRO A CA 1
ATOM 740 C C . PRO A 1 89 ? 15.024 13.193 -27.733 1.00 53.22 89 PRO A C 1
ATOM 742 O O . PRO A 1 89 ? 14.198 14.106 -27.742 1.00 53.22 89 PRO A O 1
ATOM 745 N N . GLU A 1 90 ? 16.330 13.424 -27.625 1.00 49.12 90 GLU A N 1
ATOM 746 C CA . GLU A 1 90 ? 16.894 14.770 -27.691 1.00 49.12 90 GLU A CA 1
ATOM 747 C C . GLU A 1 90 ? 16.732 15.317 -29.115 1.00 49.12 90 GLU A C 1
ATOM 749 O O . GLU A 1 90 ? 17.074 14.654 -30.096 1.00 49.12 90 GLU A O 1
ATOM 754 N N . ALA A 1 91 ? 16.200 16.534 -29.241 1.00 41.56 91 ALA A N 1
ATOM 755 C CA . ALA A 1 91 ? 16.201 17.255 -30.504 1.00 41.56 91 ALA A CA 1
ATOM 756 C C . ALA A 1 91 ? 17.622 17.775 -30.769 1.00 41.56 91 ALA A C 1
ATOM 758 O O . ALA A 1 91 ? 18.077 18.710 -30.114 1.00 41.56 91 ALA A O 1
ATOM 759 N N . THR A 1 92 ? 18.334 17.189 -31.729 1.00 38.78 92 THR A N 1
ATOM 760 C CA . THR A 1 92 ? 19.619 17.729 -32.186 1.00 38.78 92 THR A CA 1
ATOM 761 C C . THR A 1 92 ? 19.389 18.978 -33.039 1.00 38.78 92 THR A C 1
ATOM 763 O O . THR A 1 92 ? 18.974 18.881 -34.193 1.00 38.78 92 THR A O 1
ATOM 766 N N . THR A 1 93 ? 19.686 20.164 -32.503 1.00 38.56 93 THR A N 1
ATOM 767 C CA . THR A 1 93 ? 19.916 21.378 -33.301 1.00 38.56 93 THR A CA 1
ATOM 768 C C . THR A 1 93 ? 21.351 21.372 -33.825 1.00 38.56 93 THR A C 1
ATOM 770 O O . THR A 1 93 ? 22.270 21.898 -33.202 1.00 38.56 93 THR A O 1
ATOM 773 N N . THR A 1 94 ? 21.568 20.785 -35.002 1.00 34.84 94 THR A N 1
ATOM 774 C CA . THR A 1 94 ? 22.832 20.966 -35.728 1.00 34.84 94 THR A CA 1
ATOM 775 C C . THR A 1 94 ? 22.785 22.292 -36.487 1.00 34.84 94 THR A C 1
ATOM 777 O O . THR A 1 94 ? 22.318 22.360 -37.621 1.00 34.84 94 THR A O 1
ATOM 780 N N . THR A 1 95 ? 23.290 23.368 -35.879 1.00 40.78 95 THR A N 1
ATOM 781 C CA . THR A 1 95 ? 23.747 24.536 -36.645 1.00 40.78 95 THR A CA 1
ATOM 782 C C . THR A 1 95 ? 25.083 24.174 -37.279 1.00 40.78 95 THR A C 1
ATOM 784 O O . THR A 1 95 ? 26.092 24.164 -36.578 1.00 40.78 95 THR A O 1
ATOM 787 N N . SER A 1 96 ? 25.088 23.861 -38.578 1.00 39.78 96 SER A N 1
ATOM 788 C CA . SER A 1 96 ? 26.093 24.317 -39.562 1.00 39.78 96 SER A CA 1
ATOM 789 C C . SER A 1 96 ? 25.812 23.735 -40.953 1.00 39.78 96 SER A C 1
ATOM 791 O O . SER A 1 96 ? 26.014 22.553 -41.203 1.00 39.78 96 SER A O 1
ATOM 793 N N . SER A 1 97 ? 25.328 24.623 -41.825 1.00 41.75 97 SER A N 1
ATOM 794 C CA . SER A 1 97 ? 25.466 24.682 -43.288 1.00 41.75 97 SER A CA 1
ATOM 795 C C . SER A 1 97 ? 25.638 23.387 -44.107 1.00 41.75 97 SER A C 1
ATOM 797 O O . SER A 1 97 ? 26.732 22.836 -44.211 1.00 41.75 97 SER A O 1
ATOM 799 N N . ASN A 1 98 ? 24.577 23.128 -44.878 1.00 44.16 98 ASN A N 1
ATOM 800 C CA . ASN A 1 98 ? 24.532 22.638 -46.262 1.00 44.16 98 ASN A CA 1
ATOM 801 C C . ASN A 1 98 ? 24.174 21.162 -46.501 1.00 44.16 98 ASN A C 1
ATOM 803 O O . ASN A 1 98 ? 24.890 20.232 -46.148 1.00 44.16 98 ASN A O 1
ATOM 807 N N . THR A 1 99 ? 23.141 21.036 -47.343 1.00 40.12 99 THR A N 1
ATOM 808 C CA . THR A 1 99 ? 22.648 19.875 -48.103 1.00 40.12 99 THR A CA 1
ATOM 809 C C . THR A 1 99 ? 21.573 19.036 -47.411 1.00 40.12 99 THR A C 1
ATOM 811 O O . THR A 1 99 ? 21.765 18.465 -46.346 1.00 40.12 99 THR A O 1
ATOM 814 N N . HIS A 1 100 ? 20.410 18.995 -48.067 1.00 48.69 100 HIS A N 1
ATOM 815 C CA . HIS A 1 100 ? 19.188 18.302 -47.680 1.00 48.69 100 HIS A CA 1
ATOM 816 C C . HIS A 1 100 ? 19.428 16.833 -47.298 1.00 48.69 100 HIS A C 1
ATOM 818 O O . HIS A 1 100 ? 19.574 15.977 -48.166 1.00 48.69 100 HIS A O 1
ATOM 824 N N . ALA A 1 101 ? 19.377 16.537 -46.001 1.00 45.34 101 ALA A N 1
ATOM 825 C CA . ALA A 1 101 ? 19.132 15.202 -45.478 1.00 45.34 101 ALA A CA 1
ATOM 826 C C . ALA A 1 101 ? 17.938 15.285 -44.522 1.00 45.34 101 ALA A C 1
ATOM 828 O O . ALA A 1 101 ? 17.881 16.151 -43.650 1.00 45.34 101 ALA A O 1
ATOM 829 N N . VAL A 1 102 ? 16.952 14.415 -44.734 1.00 50.28 102 VAL A N 1
ATOM 830 C CA . VAL A 1 102 ? 15.802 14.247 -43.840 1.00 50.28 102 VAL A CA 1
ATOM 831 C C . VAL A 1 102 ? 16.342 13.925 -42.438 1.00 50.28 102 VAL A C 1
ATOM 833 O O . VAL A 1 102 ? 17.122 12.979 -42.325 1.00 50.28 102 VAL A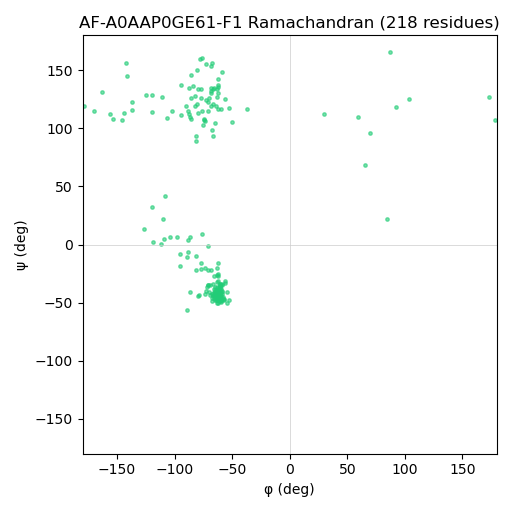 O 1
ATOM 836 N N . PRO A 1 103 ? 15.973 14.667 -41.376 1.00 43.47 103 PRO A N 1
ATOM 837 C CA . PRO A 1 103 ? 16.406 14.341 -40.024 1.00 43.47 103 PRO A CA 1
ATOM 838 C C . PRO A 1 103 ? 15.745 13.025 -39.600 1.00 43.47 103 PRO A C 1
ATOM 840 O O . PRO A 1 103 ? 14.578 12.990 -39.216 1.00 43.47 103 PRO A O 1
ATOM 843 N N . SER A 1 104 ? 16.480 11.919 -39.714 1.00 47.00 104 SER A N 1
ATOM 844 C CA . SER A 1 104 ? 16.126 10.673 -39.042 1.00 47.00 104 SER A CA 1
ATOM 845 C C . SER A 1 104 ? 16.514 10.828 -37.570 1.00 47.00 104 SER A C 1
ATOM 847 O O . SER A 1 104 ? 17.670 11.160 -37.304 1.00 47.00 104 SER A O 1
ATOM 849 N N . PRO A 1 105 ? 15.606 10.616 -36.603 1.00 54.66 105 PRO A N 1
ATOM 850 C CA . PRO A 1 105 ? 15.985 10.567 -35.198 1.00 54.66 105 PRO A CA 1
ATOM 851 C C . PRO A 1 105 ? 16.862 9.326 -34.981 1.00 54.66 105 PRO A C 1
ATOM 853 O O . PRO A 1 105 ? 16.363 8.213 -34.798 1.00 54.66 105 PRO A O 1
ATOM 856 N N . GLU A 1 106 ? 18.181 9.489 -35.066 1.00 56.62 106 GLU A N 1
ATOM 857 C CA . GLU A 1 106 ? 19.118 8.418 -34.753 1.00 56.62 106 GLU A CA 1
ATOM 858 C C . GLU A 1 106 ? 19.179 8.240 -33.239 1.00 56.62 106 GLU A C 1
ATOM 860 O O . GLU A 1 106 ? 19.718 9.058 -32.500 1.00 56.62 106 GLU A O 1
ATOM 865 N N . TRP A 1 107 ? 18.589 7.145 -32.771 1.00 61.50 107 TRP A N 1
ATOM 866 C CA . TRP A 1 107 ? 18.698 6.733 -31.382 1.00 61.50 107 TRP A CA 1
ATOM 867 C C . TRP A 1 107 ? 20.146 6.338 -31.085 1.00 61.50 107 TRP A C 1
ATOM 869 O O . TRP A 1 107 ? 20.656 5.380 -31.679 1.00 61.50 107 TRP A O 1
ATOM 879 N N . THR A 1 108 ? 20.783 7.012 -30.127 1.00 77.44 108 THR A N 1
ATOM 880 C CA . THR A 1 108 ? 22.101 6.615 -29.611 1.00 77.44 108 THR A CA 1
ATOM 881 C C . THR A 1 108 ? 22.021 5.196 -29.044 1.00 77.44 108 THR A C 1
ATOM 883 O O . THR A 1 108 ? 20.995 4.799 -28.481 1.00 77.44 108 THR A O 1
ATOM 886 N N . ASP A 1 109 ? 23.100 4.415 -29.121 1.00 77.75 109 ASP A N 1
ATOM 887 C CA . ASP A 1 109 ? 23.122 3.047 -28.578 1.00 77.75 109 ASP A CA 1
ATOM 888 C C . ASP A 1 109 ? 22.759 2.993 -27.084 1.00 77.75 109 ASP A C 1
ATOM 890 O O . ASP A 1 109 ? 22.078 2.067 -26.639 1.00 77.75 109 ASP A O 1
ATOM 894 N N . ALA A 1 110 ? 23.096 4.042 -26.329 1.00 76.12 110 ALA A N 1
ATOM 895 C CA . ALA A 1 110 ? 22.658 4.229 -24.947 1.00 76.12 110 ALA A CA 1
ATOM 896 C C . ALA A 1 110 ? 21.126 4.336 -24.810 1.00 76.12 110 ALA A C 1
ATOM 898 O O . ALA A 1 110 ? 20.538 3.708 -23.930 1.00 76.12 110 ALA A O 1
ATOM 899 N N . GLN A 1 111 ? 20.453 5.072 -25.700 1.00 76.06 111 GLN A N 1
ATOM 900 C CA . GLN A 1 111 ? 18.995 5.221 -25.666 1.00 76.06 111 GLN A CA 1
ATOM 901 C C . GLN A 1 111 ? 18.285 3.930 -26.101 1.00 76.06 111 GLN A C 1
ATOM 903 O O . GLN A 1 111 ? 17.269 3.556 -25.514 1.00 76.06 111 GLN A O 1
ATOM 908 N N . LYS A 1 112 ? 18.839 3.195 -27.080 1.00 80.06 112 LYS A N 1
ATOM 909 C CA . LYS A 1 112 ? 18.342 1.855 -27.447 1.00 80.06 112 LYS A CA 1
ATOM 910 C C . LYS A 1 112 ? 18.449 0.891 -26.264 1.00 80.06 112 LYS A C 1
ATOM 912 O O . LYS A 1 112 ? 17.486 0.183 -25.969 1.00 80.06 112 LYS A O 1
ATOM 917 N N . LYS A 1 113 ? 19.588 0.894 -25.560 1.00 83.12 113 LYS A N 1
ATOM 918 C CA . LYS A 1 113 ? 19.803 0.080 -24.355 1.00 83.12 113 LYS A CA 1
ATOM 919 C C . LYS A 1 113 ? 18.797 0.434 -23.256 1.00 83.12 113 LYS A C 1
ATOM 921 O O . LYS A 1 113 ? 18.166 -0.467 -22.711 1.00 83.12 113 LYS A O 1
ATOM 926 N N . ALA A 1 114 ? 18.577 1.725 -23.003 1.00 81.56 114 ALA A N 1
ATOM 927 C CA . ALA A 1 114 ? 17.598 2.198 -22.027 1.00 81.56 114 ALA A CA 1
ATOM 928 C C . ALA A 1 114 ? 16.161 1.782 -22.386 1.00 81.56 114 ALA A C 1
ATOM 930 O O . ALA A 1 114 ? 15.432 1.297 -21.529 1.00 81.56 114 ALA A O 1
ATOM 931 N N . LYS A 1 115 ? 15.764 1.874 -23.661 1.00 83.81 115 LYS A N 1
ATOM 932 C CA . LYS A 1 115 ? 14.442 1.419 -24.123 1.00 83.81 115 LYS A CA 1
ATOM 933 C C . LYS A 1 115 ? 14.241 -0.088 -23.936 1.00 83.81 115 LYS A C 1
ATOM 935 O O . LYS A 1 115 ? 13.157 -0.530 -23.567 1.00 83.81 115 LYS A O 1
ATOM 940 N N . ILE A 1 116 ? 15.284 -0.885 -24.175 1.00 86.88 116 ILE A N 1
ATOM 941 C CA . ILE A 1 116 ? 15.256 -2.333 -23.921 1.00 86.88 116 ILE A CA 1
ATOM 942 C C . ILE A 1 116 ? 15.141 -2.611 -22.416 1.00 86.88 116 ILE A C 1
ATOM 944 O O . ILE A 1 116 ? 14.389 -3.503 -22.021 1.00 86.88 116 ILE A O 1
ATOM 948 N N . ALA A 1 117 ? 15.865 -1.863 -21.580 1.00 87.88 117 ALA A N 1
ATOM 949 C CA . ALA A 1 117 ? 15.778 -1.975 -20.127 1.00 87.88 117 ALA A CA 1
ATOM 950 C C . ALA A 1 117 ? 14.376 -1.607 -19.610 1.00 87.88 117 ALA A C 1
ATOM 952 O O . ALA A 1 117 ? 13.823 -2.359 -18.809 1.00 87.88 117 ALA A O 1
ATOM 953 N N . ASP A 1 118 ? 13.763 -0.541 -20.135 1.00 88.50 118 ASP A N 1
ATOM 954 C CA . ASP A 1 118 ? 12.396 -0.128 -19.792 1.00 88.50 118 ASP A CA 1
ATOM 955 C C . ASP A 1 118 ? 11.372 -1.200 -20.178 1.00 88.50 118 ASP A C 1
ATOM 957 O O . ASP A 1 118 ? 10.574 -1.624 -19.346 1.00 88.50 118 ASP A O 1
ATOM 961 N N . ALA A 1 119 ? 11.462 -1.749 -21.394 1.00 88.56 119 ALA A N 1
ATOM 962 C CA . ALA A 1 119 ? 10.576 -2.825 -21.837 1.00 88.56 119 ALA A CA 1
ATOM 963 C C . ALA A 1 119 ? 10.710 -4.091 -20.968 1.00 88.56 119 ALA A C 1
ATOM 965 O O . ALA A 1 119 ? 9.714 -4.738 -20.632 1.00 88.56 119 ALA A O 1
ATOM 966 N N . LYS A 1 120 ? 11.938 -4.442 -20.558 1.00 90.25 120 LYS A N 1
ATOM 967 C CA . LYS A 1 120 ? 12.180 -5.543 -19.612 1.00 90.25 120 LYS A CA 1
ATOM 968 C C . LYS A 1 120 ? 11.589 -5.238 -18.238 1.00 90.25 120 LYS A C 1
ATOM 970 O O . LYS A 1 120 ? 10.953 -6.114 -17.656 1.00 90.25 120 LYS A O 1
ATOM 975 N N . ALA A 1 121 ? 11.771 -4.019 -17.734 1.00 91.00 121 ALA A N 1
ATOM 976 C CA . ALA A 1 121 ? 11.222 -3.583 -16.458 1.00 91.00 121 ALA A CA 1
ATOM 977 C C . ALA A 1 121 ? 9.688 -3.642 -16.461 1.00 91.00 121 ALA A C 1
ATOM 979 O O . ALA A 1 121 ? 9.109 -4.237 -15.554 1.00 91.00 121 ALA A O 1
ATOM 980 N N . MET A 1 122 ? 9.037 -3.129 -17.510 1.00 91.06 122 MET A N 1
ATOM 981 C CA . MET A 1 122 ? 7.585 -3.223 -17.697 1.00 91.06 122 MET A CA 1
ATOM 982 C C . MET A 1 122 ? 7.106 -4.675 -17.705 1.00 91.06 122 MET A C 1
ATOM 984 O O . MET A 1 122 ? 6.153 -5.007 -17.006 1.00 91.06 122 MET A O 1
ATOM 988 N N . ASN A 1 123 ? 7.783 -5.557 -18.445 1.00 90.69 123 ASN A N 1
ATOM 989 C CA . ASN A 1 123 ? 7.412 -6.970 -18.507 1.00 90.69 123 ASN A CA 1
ATOM 990 C C . ASN A 1 123 ? 7.549 -7.667 -17.141 1.00 90.69 123 ASN A C 1
ATOM 992 O O . ASN A 1 123 ? 6.680 -8.442 -16.744 1.00 90.69 123 ASN A O 1
ATOM 996 N N . ILE A 1 124 ? 8.624 -7.387 -16.398 1.00 91.19 124 ILE A N 1
ATOM 997 C CA . ILE A 1 124 ? 8.806 -7.928 -15.045 1.00 91.19 124 ILE A CA 1
ATOM 998 C C . ILE A 1 124 ? 7.699 -7.408 -14.124 1.00 91.19 124 ILE A C 1
ATOM 1000 O O . ILE A 1 124 ? 7.071 -8.200 -13.425 1.00 91.19 124 ILE A O 1
ATOM 1004 N N . LEU A 1 125 ? 7.426 -6.100 -14.146 1.00 91.62 125 LEU A N 1
ATOM 1005 C CA . LEU A 1 125 ? 6.360 -5.485 -13.358 1.00 91.62 125 LEU A CA 1
ATOM 1006 C C . LEU A 1 125 ? 4.999 -6.125 -13.677 1.00 91.62 125 LEU A C 1
ATOM 1008 O O . LEU A 1 125 ? 4.316 -6.562 -12.752 1.00 91.62 125 LEU A O 1
ATOM 1012 N N . ALA A 1 126 ? 4.652 -6.292 -14.953 1.00 89.56 126 ALA A N 1
ATOM 1013 C CA . ALA A 1 126 ? 3.416 -6.950 -15.375 1.00 89.56 126 ALA A CA 1
ATOM 1014 C C . ALA A 1 126 ? 3.304 -8.390 -14.840 1.00 89.56 126 ALA A C 1
ATOM 1016 O O . ALA A 1 126 ? 2.283 -8.756 -14.272 1.00 89.56 126 ALA A O 1
ATOM 1017 N N . GLN A 1 127 ? 4.374 -9.189 -14.922 1.00 89.94 127 GLN A N 1
ATOM 1018 C CA . GLN A 1 127 ? 4.379 -10.576 -14.428 1.00 89.94 127 GLN A CA 1
ATOM 1019 C C . GLN A 1 127 ? 4.234 -10.703 -12.909 1.00 89.94 127 GLN A C 1
ATOM 1021 O O . GLN A 1 127 ? 3.804 -11.746 -12.407 1.00 89.94 127 GLN A O 1
ATOM 1026 N N . THR A 1 128 ? 4.656 -9.680 -12.167 1.00 90.69 128 THR A N 1
ATOM 1027 C CA . THR A 1 128 ? 4.494 -9.661 -10.711 1.00 90.69 128 THR A CA 1
ATOM 1028 C C . THR A 1 128 ? 3.113 -9.237 -10.266 1.00 90.69 128 THR A C 1
ATOM 1030 O O . THR A 1 128 ? 2.741 -9.534 -9.132 1.00 90.69 128 THR A O 1
ATOM 1033 N N . MET A 1 129 ? 2.367 -8.522 -11.102 1.00 90.75 129 MET A N 1
ATOM 1034 C CA . MET A 1 129 ? 1.089 -7.966 -10.695 1.00 90.75 129 MET A CA 1
ATOM 1035 C C . MET A 1 129 ? -0.031 -8.993 -10.843 1.00 90.75 129 MET A C 1
ATOM 1037 O O . MET A 1 129 ? -0.087 -9.694 -11.850 1.00 90.75 129 MET A O 1
ATOM 1041 N N . PRO A 1 130 ? -0.926 -9.094 -9.850 1.00 89.62 130 PRO A N 1
ATOM 1042 C CA . PRO A 1 130 ? -2.218 -9.726 -10.057 1.00 89.62 130 PRO A CA 1
ATOM 1043 C C . PRO A 1 130 ? -3.081 -8.879 -11.011 1.00 89.62 130 PRO A C 1
ATOM 1045 O O . PRO A 1 130 ? -2.869 -7.669 -11.152 1.00 89.62 130 PRO A O 1
ATOM 1048 N N . ASP A 1 131 ? -4.040 -9.526 -11.674 1.00 89.56 131 ASP A N 1
ATOM 1049 C CA . ASP A 1 131 ? -4.820 -8.941 -12.775 1.00 89.56 131 ASP A CA 1
ATOM 1050 C C . ASP A 1 131 ? -5.586 -7.668 -12.371 1.00 89.56 131 ASP A C 1
ATOM 1052 O O . ASP A 1 131 ? -5.691 -6.726 -13.155 1.00 89.56 131 ASP A O 1
ATOM 1056 N N . ASP A 1 132 ? -6.064 -7.601 -11.126 1.00 88.38 132 ASP A N 1
ATOM 1057 C CA . ASP A 1 132 ? -6.787 -6.462 -10.547 1.00 88.38 132 ASP A CA 1
ATOM 1058 C C . ASP A 1 132 ? -5.923 -5.199 -10.430 1.00 88.38 132 ASP A C 1
ATOM 1060 O O . ASP A 1 132 ? -6.401 -4.080 -10.632 1.00 88.38 132 ASP A O 1
ATOM 1064 N N . ILE A 1 133 ? -4.639 -5.370 -10.109 1.00 87.50 133 ILE A N 1
ATOM 1065 C CA . ILE A 1 133 ? -3.666 -4.278 -10.066 1.00 87.50 133 ILE A CA 1
ATOM 1066 C C . ILE A 1 133 ? -3.210 -3.950 -11.485 1.00 87.50 133 ILE A C 1
ATOM 1068 O O . ILE A 1 133 ? -3.138 -2.774 -11.841 1.00 87.50 133 ILE A O 1
ATOM 1072 N N . PHE A 1 134 ? -2.943 -4.972 -12.304 1.00 89.44 134 PHE A N 1
ATOM 1073 C CA . PHE A 1 134 ? -2.482 -4.788 -13.676 1.00 89.44 134 PHE A CA 1
ATOM 1074 C C . PHE A 1 134 ? -3.478 -3.976 -14.510 1.00 89.44 134 PHE A C 1
ATOM 1076 O O . PHE A 1 134 ? -3.073 -3.043 -15.198 1.00 89.44 134 PHE A O 1
ATOM 1083 N N . GLN A 1 135 ? -4.781 -4.245 -14.383 1.00 89.88 135 GLN A N 1
ATOM 1084 C CA . GLN A 1 135 ? -5.828 -3.504 -15.091 1.00 89.88 135 GLN A CA 1
ATOM 1085 C C . GLN A 1 135 ? -5.783 -1.992 -14.816 1.00 89.88 135 GLN A C 1
ATOM 1087 O O . GLN A 1 135 ? -6.065 -1.201 -15.712 1.00 89.88 135 GLN A O 1
ATOM 1092 N N . LYS A 1 136 ? -5.385 -1.575 -13.608 1.00 87.44 136 LYS A N 1
ATOM 1093 C CA . LYS A 1 136 ? -5.282 -0.155 -13.228 1.00 87.44 136 LYS A CA 1
ATOM 1094 C C . LYS A 1 136 ? -4.046 0.539 -13.793 1.00 87.44 136 LYS A C 1
ATOM 1096 O O . LYS A 1 136 ? -4.016 1.762 -13.850 1.00 87.44 136 LYS A O 1
ATOM 1101 N N . VAL A 1 137 ? -3.017 -0.225 -14.158 1.00 88.25 137 VAL A N 1
ATOM 1102 C CA . VAL A 1 137 ? -1.745 0.306 -14.670 1.00 88.25 137 VAL A CA 1
ATOM 1103 C C . VAL A 1 137 ? -1.502 -0.020 -16.146 1.00 88.25 137 VAL A C 1
ATOM 1105 O O . VAL A 1 137 ? -0.476 0.374 -16.695 1.00 88.25 137 VAL A O 1
ATOM 1108 N N . ALA A 1 138 ? -2.433 -0.719 -16.798 1.00 86.06 138 ALA A N 1
ATOM 1109 C CA . ALA A 1 138 ? -2.299 -1.195 -18.173 1.00 86.06 138 ALA A CA 1
ATOM 1110 C C . ALA A 1 138 ? -2.152 -0.063 -19.207 1.00 86.06 138 ALA A C 1
ATOM 1112 O O . ALA A 1 138 ? -1.571 -0.276 -20.268 1.00 86.06 138 ALA A O 1
ATOM 1113 N N . GLU A 1 139 ? -2.655 1.135 -18.900 1.00 87.75 139 GLU A N 1
ATOM 1114 C CA . GLU A 1 139 ? -2.599 2.306 -19.785 1.00 87.75 139 GLU A CA 1
ATOM 1115 C C . GLU A 1 139 ? -1.220 2.988 -19.804 1.00 87.75 139 GLU A C 1
ATOM 1117 O O . GLU A 1 139 ? -0.926 3.779 -20.701 1.00 87.75 139 GLU A O 1
ATOM 1122 N N . TYR A 1 140 ? -0.349 2.695 -18.833 1.00 88.81 140 TYR A N 1
ATOM 1123 C CA . TYR A 1 140 ? 0.955 3.344 -18.737 1.00 88.81 140 TYR A CA 1
ATOM 1124 C C . TYR A 1 140 ? 1.976 2.735 -19.705 1.00 88.81 140 TYR A C 1
ATOM 1126 O O . TYR A 1 140 ? 2.182 1.524 -19.766 1.00 88.81 140 TYR A O 1
ATOM 1134 N N . THR A 1 141 ? 2.700 3.604 -20.411 1.00 86.50 141 THR A N 1
ATOM 1135 C CA . THR A 1 141 ? 3.659 3.223 -21.462 1.00 86.50 141 THR A CA 1
ATOM 1136 C C . THR A 1 141 ? 5.116 3.165 -20.999 1.00 86.50 141 THR A C 1
ATOM 1138 O O . THR A 1 141 ? 6.008 3.026 -21.830 1.00 86.50 141 THR A O 1
ATOM 1141 N N . SER A 1 142 ? 5.377 3.322 -19.699 1.00 87.06 142 SER A N 1
ATOM 1142 C CA . SER A 1 142 ? 6.726 3.295 -19.126 1.00 87.06 142 SER A CA 1
ATOM 1143 C C . SER A 1 142 ? 6.737 2.580 -17.782 1.00 87.06 142 SER A C 1
ATOM 1145 O O . SER A 1 142 ? 5.810 2.731 -16.981 1.00 87.06 142 SER A O 1
ATOM 1147 N N . ALA A 1 143 ? 7.830 1.864 -17.498 1.00 88.81 143 ALA A N 1
ATOM 1148 C CA . ALA A 1 143 ? 8.024 1.189 -16.219 1.00 88.81 143 ALA A CA 1
ATOM 1149 C C . ALA A 1 143 ? 7.991 2.164 -15.031 1.00 88.81 143 ALA A C 1
ATOM 1151 O O . ALA A 1 143 ? 7.467 1.822 -13.971 1.00 88.81 143 ALA A O 1
ATOM 1152 N N . LYS A 1 144 ? 8.493 3.390 -15.222 1.00 89.81 144 LYS A N 1
ATOM 1153 C CA . LYS A 1 144 ? 8.453 4.451 -14.209 1.00 89.81 144 LYS A CA 1
ATOM 1154 C C . LYS A 1 144 ? 7.027 4.874 -13.876 1.00 89.81 144 LYS A C 1
ATOM 1156 O O . LYS A 1 144 ? 6.660 4.904 -12.709 1.00 89.81 144 LYS A O 1
ATOM 1161 N N . ALA A 1 145 ? 6.205 5.126 -14.893 1.00 88.38 145 ALA A N 1
ATOM 1162 C CA . ALA A 1 145 ? 4.814 5.529 -14.691 1.00 88.38 145 ALA A CA 1
ATOM 1163 C C . ALA A 1 145 ? 4.004 4.440 -13.964 1.00 88.38 145 ALA A C 1
ATOM 1165 O O . ALA A 1 145 ? 3.261 4.736 -13.029 1.00 88.38 145 ALA A O 1
ATOM 1166 N N . ILE A 1 146 ? 4.222 3.171 -14.326 1.00 90.94 146 ILE A N 1
ATOM 1167 C CA . ILE A 1 146 ? 3.645 2.023 -13.615 1.00 90.94 146 ILE A CA 1
ATOM 1168 C C . ILE A 1 146 ? 4.092 2.014 -12.144 1.00 90.94 146 ILE A C 1
ATOM 1170 O O . ILE A 1 146 ? 3.274 1.851 -11.239 1.00 90.94 146 ILE A O 1
ATOM 1174 N N . TRP A 1 147 ? 5.390 2.190 -11.891 1.00 91.81 147 TRP A N 1
ATOM 1175 C CA . TRP A 1 147 ? 5.949 2.183 -10.540 1.00 91.81 147 TRP A CA 1
ATOM 1176 C C . TRP A 1 147 ? 5.429 3.328 -9.668 1.00 91.81 147 TRP A C 1
ATOM 1178 O O . TRP A 1 147 ? 5.064 3.106 -8.511 1.00 91.81 147 TRP A O 1
ATOM 1188 N N . ASP A 1 148 ? 5.359 4.536 -10.218 1.00 90.44 148 ASP A N 1
ATOM 1189 C CA . ASP A 1 148 ? 4.841 5.719 -9.536 1.00 90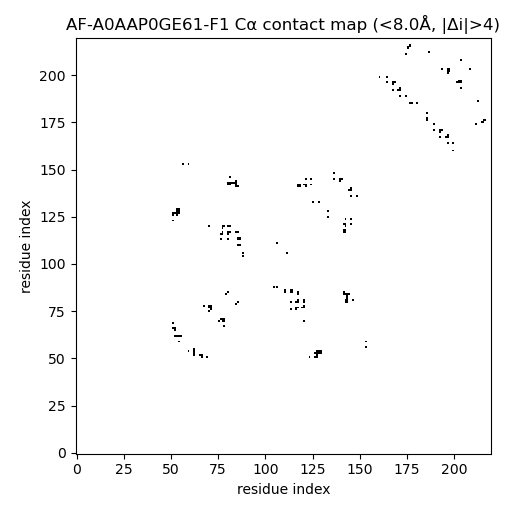.44 148 ASP A CA 1
ATOM 1190 C C . ASP A 1 148 ? 3.350 5.566 -9.219 1.00 90.44 148 ASP A C 1
ATOM 1192 O O . ASP A 1 148 ? 2.934 5.847 -8.094 1.00 90.44 148 ASP A O 1
ATOM 1196 N N . SER A 1 149 ? 2.568 5.005 -10.145 1.00 89.38 149 SER A N 1
ATOM 1197 C CA . SER A 1 149 ? 1.158 4.683 -9.910 1.00 89.38 149 SER A CA 1
ATOM 1198 C C . SER A 1 149 ? 0.983 3.673 -8.768 1.00 89.38 149 SER A C 1
ATOM 1200 O O . SER A 1 149 ? 0.184 3.893 -7.858 1.00 89.38 149 SER A O 1
ATOM 1202 N N . LEU A 1 150 ? 1.802 2.614 -8.713 1.00 89.94 150 LEU A N 1
ATOM 1203 C CA . LEU A 1 150 ? 1.790 1.666 -7.589 1.00 89.94 150 LEU A CA 1
ATOM 1204 C C . LEU A 1 150 ? 2.116 2.342 -6.249 1.00 89.94 150 LEU A C 1
ATOM 1206 O O . LEU A 1 150 ? 1.489 2.045 -5.229 1.00 89.94 150 LEU A O 1
ATOM 1210 N N . ASN A 1 151 ? 3.088 3.260 -6.236 1.00 89.06 151 ASN A N 1
ATOM 1211 C CA . ASN A 1 151 ? 3.413 4.045 -5.043 1.00 89.06 151 ASN A CA 1
ATOM 1212 C C . ASN A 1 151 ? 2.230 4.909 -4.605 1.00 89.06 151 ASN A C 1
ATOM 1214 O O . ASN A 1 151 ? 1.913 4.951 -3.415 1.00 89.06 151 ASN A O 1
ATOM 1218 N N . GLN A 1 152 ? 1.568 5.551 -5.565 1.00 88.50 152 GLN A N 1
ATOM 1219 C CA . GLN A 1 152 ? 0.407 6.391 -5.324 1.00 88.50 152 GLN A CA 1
ATOM 1220 C C . GLN A 1 152 ? -0.782 5.585 -4.793 1.00 88.50 152 GLN A C 1
ATOM 1222 O O . GLN A 1 152 ? -1.428 6.038 -3.857 1.00 88.50 152 GLN A O 1
ATOM 1227 N N . MET A 1 153 ? -1.044 4.378 -5.304 1.00 87.50 153 MET A N 1
ATOM 1228 C CA . MET A 1 153 ? -2.128 3.520 -4.801 1.00 87.50 153 MET A CA 1
ATOM 1229 C C . MET A 1 153 ? -1.942 3.157 -3.324 1.00 87.50 153 MET A C 1
ATOM 1231 O O . MET A 1 153 ? -2.897 3.177 -2.549 1.00 87.50 153 MET A O 1
ATOM 1235 N N . VAL A 1 154 ? -0.712 2.842 -2.908 1.00 86.31 154 VAL A N 1
ATOM 1236 C CA . VAL A 1 154 ? -0.421 2.508 -1.504 1.00 86.31 154 VAL A CA 1
ATOM 1237 C C . VAL A 1 154 ? -0.467 3.746 -0.612 1.00 86.31 154 VAL A C 1
ATOM 1239 O O . VAL A 1 154 ? -0.987 3.671 0.503 1.00 86.31 154 VAL A O 1
ATOM 1242 N N . ALA A 1 155 ? 0.045 4.882 -1.091 1.00 83.62 155 ALA A N 1
ATOM 1243 C CA . ALA A 1 155 ? -0.053 6.154 -0.381 1.00 83.62 155 ALA A CA 1
ATOM 1244 C C . ALA A 1 155 ? -1.520 6.578 -0.200 1.00 83.62 155 ALA A C 1
ATOM 1246 O O . ALA A 1 155 ? -1.947 6.792 0.929 1.00 83.62 155 ALA A O 1
ATOM 1247 N N . GLY A 1 156 ? -2.309 6.565 -1.278 1.00 81.44 156 GLY A N 1
ATOM 1248 C CA . GLY A 1 156 ? -3.739 6.871 -1.262 1.00 81.44 156 GLY A CA 1
ATOM 1249 C C . GLY A 1 156 ? -4.517 5.954 -0.325 1.00 81.44 156 GLY A C 1
ATOM 1250 O O . GLY A 1 156 ? -5.229 6.439 0.542 1.00 81.44 156 GLY A O 1
ATOM 1251 N N . SER A 1 157 ? -4.284 4.637 -0.379 1.00 84.25 157 SER A N 1
ATOM 1252 C CA . SER A 1 157 ? -4.899 3.704 0.576 1.00 84.25 157 SER A CA 1
ATOM 1253 C C . SER A 1 157 ? -4.500 4.002 2.028 1.00 84.25 157 SER A C 1
ATOM 1255 O O . SER A 1 157 ? -5.299 3.839 2.949 1.00 84.25 157 SER A O 1
ATOM 1257 N N . THR A 1 158 ? -3.269 4.459 2.264 1.00 84.62 158 THR A N 1
ATOM 1258 C CA . THR A 1 158 ? -2.814 4.843 3.607 1.00 84.62 158 THR A CA 1
ATOM 1259 C C . THR A 1 158 ? -3.501 6.119 4.089 1.00 84.62 158 THR A C 1
ATOM 1261 O O . THR A 1 158 ? -3.887 6.188 5.257 1.00 84.62 158 THR A O 1
ATOM 1264 N N . ASP A 1 159 ? -3.671 7.108 3.217 1.00 85.44 159 ASP A N 1
ATOM 1265 C CA . ASP A 1 159 ? -4.305 8.380 3.558 1.00 85.44 159 ASP A CA 1
ATOM 1266 C C . ASP A 1 159 ? -5.822 8.229 3.713 1.00 85.44 159 ASP A C 1
ATOM 1268 O O . ASP A 1 159 ? -6.353 8.631 4.743 1.00 85.44 159 ASP A O 1
ATOM 1272 N N . GLU A 1 160 ? -6.499 7.486 2.835 1.00 85.75 160 GLU A N 1
ATOM 1273 C CA . GLU A 1 160 ? -7.910 7.105 3.004 1.00 85.75 160 GLU A CA 1
ATOM 1274 C C . GLU A 1 160 ? -8.156 6.403 4.348 1.00 85.75 160 GLU A C 1
ATOM 1276 O O . GLU A 1 160 ? -9.135 6.676 5.046 1.00 85.75 160 GLU A O 1
ATOM 1281 N N . ARG A 1 161 ? -7.242 5.513 4.762 1.00 87.62 161 ARG A N 1
ATOM 1282 C CA . ARG A 1 161 ? -7.318 4.846 6.072 1.00 87.62 161 ARG A CA 1
ATOM 1283 C C . ARG A 1 161 ? -7.154 5.823 7.233 1.00 87.62 161 ARG A C 1
ATOM 1285 O O . ARG A 1 161 ? -7.821 5.648 8.255 1.00 87.62 161 ARG A O 1
ATOM 1292 N N . LYS A 1 162 ? -6.272 6.821 7.114 1.00 87.81 162 LYS A N 1
ATOM 1293 C CA . LYS A 1 162 ? -6.110 7.873 8.132 1.00 87.81 162 LYS A CA 1
ATOM 1294 C C . LYS A 1 162 ? -7.345 8.762 8.199 1.00 87.81 162 LYS A C 1
ATOM 1296 O O . LYS A 1 162 ? -7.838 8.995 9.299 1.00 87.81 162 LYS A O 1
ATOM 1301 N N . ASP A 1 163 ? -7.868 9.191 7.057 1.00 90.31 163 ASP A N 1
ATOM 1302 C CA . ASP A 1 163 ? -9.046 10.053 6.968 1.00 90.31 163 ASP A CA 1
ATOM 1303 C C . ASP A 1 163 ? -10.281 9.346 7.521 1.00 90.31 163 ASP A C 1
ATOM 1305 O O . ASP A 1 163 ? -11.000 9.903 8.355 1.00 90.31 163 ASP A O 1
ATOM 1309 N N . ARG A 1 164 ? -10.479 8.069 7.164 1.00 91.81 164 ARG A N 1
ATOM 1310 C CA . ARG A 1 164 ? -11.547 7.244 7.742 1.00 91.81 164 ARG A CA 1
ATOM 1311 C C . ARG A 1 164 ? -11.399 7.120 9.255 1.00 91.81 164 ARG A C 1
ATOM 1313 O O . ARG A 1 164 ? -12.388 7.271 9.969 1.00 91.81 164 ARG A O 1
ATOM 1320 N N . ARG A 1 165 ? -10.179 6.885 9.754 1.00 92.50 165 ARG A N 1
ATOM 1321 C CA . ARG A 1 165 ? -9.911 6.820 11.198 1.00 92.50 165 ARG A CA 1
ATOM 1322 C C . ARG A 1 165 ? -10.234 8.152 11.878 1.00 92.50 165 ARG A C 1
ATOM 1324 O O . ARG A 1 165 ? -10.894 8.142 12.908 1.00 92.50 165 ARG A O 1
ATOM 1331 N N . SER A 1 166 ? -9.795 9.273 11.312 1.00 93.50 166 SER A N 1
ATOM 1332 C CA . SER A 1 166 ? -10.045 10.619 11.842 1.00 93.50 166 SER A CA 1
ATOM 1333 C C . SER A 1 166 ? -11.543 10.923 11.927 1.00 93.50 166 SER A C 1
ATOM 1335 O O . SER A 1 166 ? -12.044 11.333 12.973 1.00 93.50 166 SER A O 1
ATOM 1337 N N . ASN A 1 167 ? -12.285 10.610 10.863 1.00 95.62 167 ASN A N 1
ATOM 1338 C CA . ASN A 1 167 ? -13.735 10.770 10.821 1.00 95.62 167 ASN A CA 1
ATOM 1339 C C . ASN A 1 167 ? -14.432 9.926 11.904 1.00 95.62 167 ASN A C 1
ATOM 1341 O O . ASN A 1 167 ? -15.233 10.449 12.674 1.00 95.62 167 ASN A O 1
ATOM 1345 N N . LEU A 1 168 ? -14.071 8.646 12.034 1.00 95.38 168 LEU A N 1
ATOM 1346 C CA . LEU A 1 168 ? -14.626 7.770 13.071 1.00 95.38 168 LEU A CA 1
ATOM 1347 C C . LEU A 1 168 ? -14.288 8.240 14.493 1.00 95.38 168 LEU A C 1
ATOM 1349 O O . LEU A 1 168 ? -15.129 8.129 15.379 1.00 95.38 168 LEU A O 1
ATOM 1353 N N . ILE A 1 169 ? -13.089 8.789 14.720 1.00 93.62 169 ILE A N 1
ATOM 1354 C CA . ILE A 1 169 ? -12.726 9.397 16.009 1.00 93.62 169 ILE A CA 1
ATOM 1355 C C . ILE A 1 169 ? -13.634 10.591 16.299 1.00 93.62 169 ILE A C 1
ATOM 1357 O O . ILE A 1 169 ? -14.193 10.663 17.386 1.00 93.62 169 ILE A O 1
ATOM 1361 N N . SER A 1 170 ? -13.845 11.476 15.325 1.00 94.62 170 SER A N 1
ATOM 1362 C CA . SER A 1 170 ? -14.740 12.623 15.491 1.00 94.62 170 SER A CA 1
ATOM 1363 C C . SER A 1 170 ? -16.190 12.196 15.759 1.00 94.62 170 SER A C 1
ATOM 1365 O O . SER A 1 170 ? -16.847 12.765 16.631 1.00 94.62 170 SER A O 1
ATOM 1367 N N . GLN A 1 171 ? -16.684 11.160 15.070 1.00 93.69 171 GLN A N 1
ATOM 1368 C CA . GLN A 1 171 ? -18.006 10.581 15.336 1.00 93.69 171 GLN A CA 1
ATOM 1369 C C . GLN A 1 171 ? -18.098 9.990 16.742 1.00 93.69 171 GLN A C 1
ATOM 1371 O O . GLN A 1 171 ? -19.109 10.177 17.410 1.00 93.69 171 GLN A O 1
ATOM 1376 N N . TYR A 1 172 ? -17.051 9.298 17.197 1.00 93.81 172 TYR A N 1
ATOM 1377 C CA . TYR A 1 172 ? -16.980 8.746 18.546 1.00 93.81 172 TYR A CA 1
ATOM 1378 C C . TYR A 1 172 ? -16.950 9.850 19.611 1.00 93.81 172 TYR A C 1
ATOM 1380 O O . TYR A 1 172 ? -17.716 9.809 20.568 1.00 93.81 172 TYR A O 1
ATOM 1388 N N . GLU A 1 173 ? -16.113 10.874 19.449 1.00 91.44 173 GLU A N 1
ATOM 1389 C CA . GLU A 1 173 ? -15.996 11.989 20.396 1.00 91.44 173 GLU A CA 1
ATOM 1390 C C . GLU A 1 173 ? -17.308 12.770 20.511 1.00 91.44 173 GLU A C 1
ATOM 1392 O O . GLU A 1 173 ? -17.770 13.039 21.620 1.00 91.44 173 GLU A O 1
ATOM 1397 N N . ASN A 1 174 ? -17.972 13.021 19.383 1.00 91.88 174 ASN A N 1
ATOM 1398 C CA . ASN A 1 174 ? -19.261 13.712 19.331 1.00 91.88 174 ASN A CA 1
ATOM 1399 C C . ASN A 1 174 ? -20.470 12.779 19.500 1.00 91.88 174 ASN A C 1
ATOM 1401 O O . ASN A 1 174 ? -21.611 13.220 19.345 1.00 91.88 174 ASN A O 1
ATOM 1405 N N . PHE A 1 175 ? -20.244 11.496 19.803 1.00 93.75 175 PHE A N 1
ATOM 1406 C CA . PHE A 1 175 ? -21.324 10.531 19.946 1.00 93.75 175 PHE A CA 1
ATOM 1407 C C . PHE A 1 175 ? -22.237 10.929 21.106 1.00 93.75 175 PHE A C 1
ATOM 1409 O O . PHE A 1 175 ? -21.776 11.134 22.233 1.00 93.75 175 PHE A O 1
ATOM 1416 N N . LYS A 1 176 ? -23.531 11.012 20.809 1.00 90.38 176 LYS A N 1
ATOM 1417 C CA . LYS A 1 176 ? -24.614 11.279 21.749 1.00 90.38 176 LYS A CA 1
ATOM 1418 C C . LYS A 1 176 ? -25.824 10.448 21.358 1.00 90.38 176 LYS A C 1
ATOM 1420 O O . LYS A 1 176 ? -25.970 10.092 20.183 1.00 90.38 176 LYS A O 1
ATOM 1425 N N . LYS A 1 177 ? -26.692 10.196 22.336 1.00 89.81 177 LYS A N 1
ATOM 1426 C CA . LYS A 1 177 ? -27.983 9.582 22.067 1.00 89.81 177 LYS A CA 1
ATOM 1427 C C . LYS A 1 177 ? -28.877 10.553 21.283 1.00 89.81 177 LYS A C 1
ATOM 1429 O O . LYS A 1 177 ? -28.980 11.726 21.638 1.00 89.81 177 LYS A O 1
ATOM 1434 N N . GLU A 1 178 ? -29.539 10.067 20.244 1.00 90.00 178 GLU A N 1
ATOM 1435 C CA . GLU A 1 178 ? -30.602 10.779 19.531 1.00 90.00 178 GLU A CA 1
ATOM 1436 C C . GLU A 1 178 ? -31.944 10.667 20.280 1.00 90.00 178 GLU A C 1
ATOM 1438 O O . GLU A 1 178 ? -32.221 9.692 20.983 1.00 90.00 178 GLU A O 1
ATOM 1443 N N . GLU A 1 179 ? -32.813 11.670 20.159 1.00 85.06 179 GLU A N 1
ATOM 1444 C CA . GLU A 1 179 ? -34.083 11.699 20.906 1.00 85.06 179 GLU A CA 1
ATOM 1445 C C . GLU A 1 179 ? -35.050 10.591 20.461 1.00 85.06 179 GLU A C 1
ATOM 1447 O O . GLU A 1 179 ? -35.744 10.008 21.292 1.00 85.06 179 GLU A O 1
ATOM 1452 N N . SER A 1 180 ? -35.036 10.244 19.171 1.00 88.50 180 SER A N 1
ATOM 1453 C CA . SER A 1 180 ? -35.893 9.221 18.563 1.00 88.50 180 SER A CA 1
ATOM 1454 C C . SER A 1 180 ? -35.310 7.804 18.583 1.00 88.50 180 SER A C 1
ATOM 1456 O O . SER A 1 180 ? -36.037 6.861 18.271 1.00 88.50 180 SER A O 1
ATOM 1458 N N . GLU A 1 181 ? -34.029 7.618 18.927 1.00 90.19 181 GLU A N 1
ATOM 1459 C CA . GLU A 1 181 ? -33.394 6.293 18.880 1.00 90.19 181 GLU A CA 1
ATOM 1460 C C . GLU A 1 181 ? -33.625 5.484 20.168 1.00 90.19 181 GLU A C 1
ATOM 1462 O O . GLU A 1 181 ? -33.667 6.031 21.280 1.00 90.19 181 GLU A O 1
ATOM 1467 N N . SER A 1 182 ? -33.750 4.159 20.032 1.00 92.12 182 SER A N 1
ATOM 1468 C CA . SER A 1 182 ? -33.789 3.252 21.181 1.00 92.12 182 SER A CA 1
ATOM 1469 C C . SER A 1 182 ? -32.390 3.056 21.778 1.00 92.12 182 SER A C 1
ATOM 1471 O O . SER A 1 182 ? -31.370 3.279 21.126 1.00 92.12 182 SER A O 1
ATOM 1473 N N . VAL A 1 183 ? -32.319 2.593 23.030 1.00 89.00 183 VAL A N 1
ATOM 1474 C CA . VAL A 1 183 ? -31.033 2.281 23.684 1.00 89.00 183 VAL A CA 1
ATOM 1475 C C . VAL A 1 183 ? -30.271 1.185 22.929 1.00 89.00 183 VAL A C 1
ATOM 1477 O O . VAL A 1 183 ? -29.046 1.245 22.828 1.00 89.00 183 VAL A O 1
ATOM 1480 N N . GLY A 1 184 ? -30.988 0.206 22.368 1.00 90.94 184 GLY A N 1
ATOM 1481 C CA . GLY A 1 184 ? -30.389 -0.853 21.555 1.00 90.94 184 GLY A CA 1
ATOM 1482 C C . GLY A 1 184 ? -29.783 -0.311 20.261 1.00 90.94 184 GLY A C 1
ATOM 1483 O O . GLY A 1 184 ? -28.656 -0.665 19.919 1.00 90.94 184 GLY A O 1
ATOM 1484 N N . ASP A 1 185 ? -30.485 0.597 19.582 1.00 92.00 185 ASP A N 1
ATOM 1485 C CA . ASP A 1 185 ? -30.006 1.206 18.335 1.00 92.00 185 ASP A CA 1
ATOM 1486 C C . ASP A 1 185 ? -28.779 2.088 18.578 1.00 92.00 185 ASP A C 1
ATOM 1488 O O . ASP A 1 185 ? -27.771 1.953 17.879 1.00 92.00 185 ASP A O 1
ATOM 1492 N N . MET A 1 186 ? -28.816 2.910 19.632 1.00 93.62 186 MET A N 1
ATOM 1493 C CA . MET A 1 186 ? -27.671 3.699 20.090 1.00 93.62 186 MET A CA 1
ATOM 1494 C C . MET A 1 186 ? -26.451 2.798 20.347 1.00 93.62 186 MET A C 1
ATOM 1496 O O . MET A 1 186 ? -25.357 3.060 19.842 1.00 93.62 186 MET A O 1
ATOM 1500 N N . TYR A 1 187 ? -26.633 1.712 21.104 1.00 91.69 187 TYR A N 1
ATOM 1501 C CA . TYR A 1 187 ? -25.559 0.768 21.411 1.00 91.69 187 TYR A CA 1
ATOM 1502 C C . TYR A 1 187 ? -24.973 0.130 20.144 1.00 91.69 187 TYR A C 1
ATOM 1504 O O . TYR A 1 187 ? -23.753 0.054 19.994 1.00 91.69 187 TYR A O 1
ATOM 1512 N N . ASN A 1 188 ? -25.826 -0.272 19.200 1.00 93.81 188 ASN A N 1
ATOM 1513 C CA . ASN A 1 188 ? -25.396 -0.854 17.932 1.00 93.81 188 ASN A CA 1
ATOM 1514 C C . ASN A 1 188 ? -24.567 0.134 17.095 1.00 93.81 188 ASN A C 1
ATOM 1516 O O . ASN A 1 188 ? -23.517 -0.254 16.575 1.00 93.81 188 ASN A O 1
ATOM 1520 N N . ARG A 1 189 ? -24.972 1.412 17.006 1.00 94.75 189 ARG A N 1
ATOM 1521 C CA . ARG A 1 189 ? -24.180 2.445 16.308 1.00 94.75 189 ARG A CA 1
ATOM 1522 C C . ARG A 1 189 ? -22.817 2.648 16.963 1.00 94.75 189 ARG A C 1
ATOM 1524 O O . ARG A 1 189 ? -21.805 2.660 16.261 1.00 94.75 189 ARG A O 1
ATOM 1531 N N . LEU A 1 190 ? -22.775 2.755 18.293 1.00 93.75 190 LEU A N 1
ATOM 1532 C CA . LEU A 1 190 ? -21.521 2.914 19.033 1.00 93.75 190 LEU A CA 1
ATOM 1533 C C . LEU A 1 190 ? -20.582 1.724 18.799 1.00 93.75 190 LEU A C 1
ATOM 1535 O O . LEU A 1 190 ? -19.409 1.915 18.475 1.00 93.75 190 LEU A O 1
ATOM 1539 N N . ASN A 1 191 ? -21.101 0.498 18.892 1.00 93.44 191 ASN A N 1
ATOM 1540 C CA . ASN A 1 191 ? -20.319 -0.710 18.635 1.00 93.44 191 ASN A CA 1
ATOM 1541 C C . ASN A 1 191 ? -19.805 -0.778 17.196 1.00 93.44 191 ASN A C 1
ATOM 1543 O O . ASN A 1 191 ? -18.677 -1.219 16.985 1.00 93.44 191 ASN A O 1
ATOM 1547 N N . SER A 1 192 ? -20.587 -0.327 16.210 1.00 94.88 192 SER A N 1
ATOM 1548 C CA . SER A 1 192 ? -20.123 -0.245 14.821 1.00 94.88 192 SER A CA 1
ATOM 1549 C C . SER A 1 192 ? -18.902 0.669 14.703 1.00 94.88 192 SER A C 1
ATOM 1551 O O . SER A 1 192 ? -17.874 0.252 14.169 1.00 94.88 192 SER A O 1
ATOM 1553 N N . ILE A 1 193 ? -18.968 1.875 15.283 1.00 94.56 193 ILE A N 1
ATOM 1554 C CA . ILE A 1 193 ? -17.861 2.845 15.274 1.00 94.56 193 ILE A CA 1
ATOM 1555 C C . ILE A 1 193 ? -16.619 2.261 15.963 1.00 94.56 193 ILE A C 1
ATOM 1557 O O . ILE A 1 193 ? -15.516 2.319 15.419 1.00 94.56 193 ILE A O 1
ATOM 1561 N N . VAL A 1 194 ? -16.791 1.657 17.143 1.00 94.56 194 VAL A N 1
ATOM 1562 C CA . VAL A 1 194 ? -15.695 1.047 17.912 1.00 94.56 194 VAL A CA 1
ATOM 1563 C C . VAL A 1 194 ? -15.054 -0.114 17.150 1.00 94.56 194 VAL A C 1
ATOM 1565 O O . VAL A 1 194 ? -13.828 -0.219 17.106 1.00 94.56 194 VAL A O 1
ATOM 1568 N N . ASN A 1 195 ? -15.853 -0.987 16.537 1.00 94.31 195 ASN A N 1
ATOM 1569 C CA . ASN A 1 195 ? -15.341 -2.123 15.775 1.00 94.31 195 ASN A CA 1
ATOM 1570 C C . ASN A 1 195 ? -14.551 -1.658 14.551 1.00 94.31 195 ASN A C 1
ATOM 1572 O O . ASN A 1 195 ? -13.456 -2.164 14.306 1.00 94.31 195 ASN A O 1
ATOM 1576 N N . GLU A 1 196 ? -15.044 -0.656 13.825 1.00 93.25 196 GLU A N 1
ATOM 1577 C CA . GLU A 1 196 ? -14.305 -0.065 12.711 1.00 93.25 196 GLU A CA 1
ATOM 1578 C C . GLU A 1 196 ? -12.989 0.576 13.170 1.00 93.25 196 GLU A C 1
ATOM 1580 O O . GLU A 1 196 ? -11.944 0.331 12.561 1.00 93.25 196 GLU A O 1
ATOM 1585 N N . LEU A 1 197 ? -12.990 1.321 14.280 1.00 94.12 197 LEU A N 1
ATOM 1586 C CA . LEU A 1 197 ? -11.769 1.890 14.860 1.00 94.12 197 LEU A CA 1
ATOM 1587 C C . LEU A 1 197 ? -10.745 0.807 15.230 1.00 94.12 197 LEU A C 1
ATOM 1589 O O . LEU A 1 197 ? -9.563 0.966 14.906 1.00 94.12 197 LEU A O 1
ATOM 1593 N N . LYS A 1 198 ? -11.197 -0.327 15.781 1.00 92.38 198 LYS A N 1
ATOM 1594 C CA . LYS A 1 198 ? -10.350 -1.503 16.041 1.00 92.38 198 LYS A CA 1
ATOM 1595 C C . LYS A 1 198 ? -9.753 -2.073 14.755 1.00 92.38 198 LYS A C 1
ATOM 1597 O O . LYS A 1 198 ? -8.549 -2.314 14.702 1.00 92.38 198 LYS A O 1
ATOM 1602 N N . THR A 1 199 ? -10.535 -2.211 13.677 1.00 89.69 199 THR A N 1
ATOM 1603 C CA . THR A 1 199 ? -9.996 -2.674 12.375 1.00 89.69 199 THR A CA 1
ATOM 1604 C C . THR A 1 199 ? -8.950 -1.721 11.782 1.00 89.69 199 THR A C 1
ATOM 1606 O O . THR A 1 199 ? -8.054 -2.132 11.037 1.00 89.69 199 THR A O 1
ATOM 1609 N N . LEU A 1 200 ? -9.036 -0.436 12.129 1.00 89.31 200 LEU A N 1
ATOM 1610 C CA . LEU A 1 200 ? -8.065 0.581 11.752 1.00 89.31 200 LEU A CA 1
ATOM 1611 C C . LEU A 1 200 ? -6.909 0.690 12.753 1.00 89.31 200 LEU A C 1
ATOM 1613 O O . LEU A 1 200 ? -6.045 1.531 12.535 1.00 89.31 200 LEU A O 1
ATOM 1617 N N . GLY A 1 201 ? -6.832 -0.148 13.790 1.00 86.81 201 GLY A N 1
ATOM 1618 C CA . GLY A 1 201 ? -5.721 -0.200 14.745 1.00 86.81 201 GLY A CA 1
ATOM 1619 C C . GLY A 1 201 ? -5.804 0.809 15.894 1.00 86.81 201 GLY A C 1
ATOM 1620 O O . GLY A 1 201 ? -4.769 1.153 16.459 1.00 86.81 201 GLY A O 1
ATOM 1621 N N . LYS A 1 202 ? -6.999 1.325 16.211 1.00 87.38 202 LYS A N 1
ATOM 1622 C CA . LYS A 1 202 ? -7.261 2.072 17.448 1.00 87.38 202 LYS A CA 1
ATOM 1623 C C . LYS A 1 202 ? -8.076 1.190 18.388 1.00 87.38 202 LYS A C 1
ATOM 1625 O O . LYS A 1 202 ? -9.256 0.951 18.146 1.00 87.38 202 LYS A O 1
ATOM 1630 N N . ASP A 1 203 ? -7.440 0.730 19.457 1.00 88.25 203 ASP A N 1
ATOM 1631 C CA . ASP A 1 203 ? -8.116 -0.022 20.507 1.00 88.25 203 ASP A CA 1
ATOM 1632 C C . ASP A 1 203 ? -8.802 0.935 21.480 1.00 88.25 203 ASP A C 1
ATOM 1634 O O . ASP A 1 203 ? -8.184 1.866 21.991 1.00 88.25 203 ASP A O 1
ATOM 1638 N N . ILE A 1 204 ? -10.093 0.698 21.707 1.00 88.81 204 ILE A N 1
ATOM 1639 C CA . ILE A 1 204 ? -10.901 1.387 22.715 1.00 88.81 204 ILE A CA 1
ATOM 1640 C C . ILE A 1 204 ? -11.230 0.358 23.790 1.00 88.81 204 ILE A C 1
ATOM 1642 O O . ILE A 1 204 ? -11.708 -0.746 23.491 1.00 88.81 204 ILE A O 1
ATOM 1646 N N . THR A 1 205 ? -10.934 0.710 25.034 1.00 90.19 205 THR A N 1
ATOM 1647 C CA . THR A 1 205 ? -11.153 -0.143 26.201 1.00 90.19 205 THR A CA 1
ATOM 1648 C C . THR A 1 205 ? -12.637 -0.238 26.544 1.00 90.19 205 THR A C 1
ATOM 1650 O O . THR A 1 205 ? -13.427 0.656 26.247 1.00 90.19 205 THR A O 1
ATOM 1653 N N . LEU A 1 206 ? -13.036 -1.326 27.209 1.00 88.25 206 LEU A N 1
ATOM 1654 C CA . LEU A 1 206 ? -14.423 -1.484 27.654 1.00 88.25 206 LEU A CA 1
ATOM 1655 C C . LEU A 1 206 ? -14.843 -0.363 28.619 1.00 88.25 206 LEU A C 1
ATOM 1657 O O . LEU A 1 206 ? -15.987 0.076 28.577 1.00 88.25 206 LEU A O 1
ATOM 1661 N N . THR A 1 207 ? -13.912 0.124 29.444 1.00 88.88 207 THR A N 1
ATOM 1662 C CA . THR A 1 207 ? -14.138 1.252 30.353 1.00 88.88 207 THR A CA 1
ATOM 1663 C C . THR A 1 207 ? -14.491 2.523 29.586 1.00 88.88 207 THR A C 1
ATOM 1665 O O . THR A 1 207 ? -15.522 3.116 29.868 1.00 88.88 207 THR A O 1
ATOM 1668 N N . GLU A 1 208 ? -13.723 2.883 28.551 1.00 89.50 208 GLU A N 1
ATOM 1669 C CA . GLU A 1 208 ? -14.014 4.063 27.720 1.00 89.50 208 GLU A CA 1
ATOM 1670 C C . GLU A 1 208 ? -15.379 3.968 27.027 1.00 89.50 208 GLU A C 1
ATOM 1672 O O . GLU A 1 208 ? -16.090 4.965 26.915 1.00 89.50 208 GLU A O 1
ATOM 1677 N N . ILE A 1 209 ? -15.768 2.767 26.5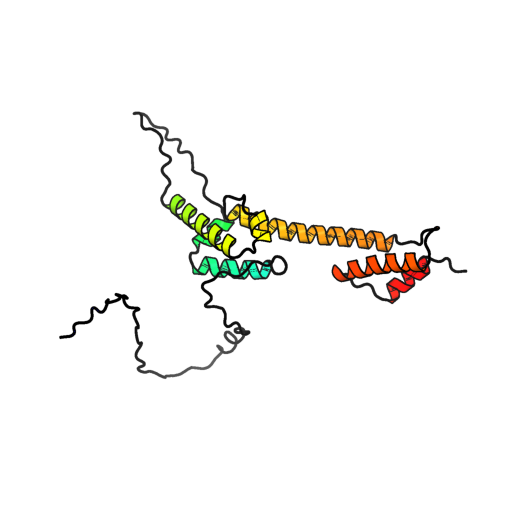84 1.00 89.44 209 ILE A N 1
ATOM 1678 C CA . ILE A 1 209 ? -17.087 2.528 25.982 1.00 89.44 209 ILE A CA 1
ATOM 1679 C C . ILE A 1 209 ? -18.191 2.726 27.025 1.00 89.44 209 ILE A C 1
ATOM 1681 O O . ILE A 1 209 ? -19.181 3.398 26.743 1.00 89.44 209 ILE A O 1
ATOM 1685 N N . ASN A 1 210 ? -18.026 2.161 28.223 1.00 89.88 210 ASN A N 1
ATOM 1686 C CA . ASN A 1 210 ? -18.999 2.292 29.307 1.00 89.88 210 ASN A CA 1
ATOM 1687 C C . ASN A 1 210 ? -19.154 3.750 29.738 1.00 89.88 210 ASN A C 1
ATOM 1689 O O . ASN A 1 210 ? -20.279 4.233 29.828 1.00 89.88 210 ASN A O 1
ATOM 1693 N N . ASP A 1 211 ? -18.045 4.466 29.923 1.00 88.94 211 ASP A N 1
ATOM 1694 C CA . ASP A 1 211 ? -18.057 5.892 30.250 1.00 88.94 211 ASP A CA 1
ATOM 1695 C C . ASP A 1 211 ? -18.789 6.684 29.165 1.00 88.94 211 ASP A C 1
ATOM 1697 O O . ASP A 1 211 ? -19.619 7.544 29.465 1.00 88.94 211 ASP A O 1
ATOM 1701 N N . LYS A 1 212 ? -18.564 6.344 27.890 1.00 90.56 212 LYS A N 1
ATOM 1702 C CA . LYS A 1 212 ? -19.249 6.996 26.775 1.00 90.56 212 LYS A CA 1
ATOM 1703 C C . LYS A 1 212 ? -20.757 6.742 26.770 1.00 90.56 212 LYS A C 1
ATOM 1705 O O . LYS A 1 212 ? -21.525 7.661 26.486 1.00 90.56 212 LYS A O 1
ATOM 1710 N N . ILE A 1 213 ? -21.184 5.523 27.100 1.00 88.69 213 ILE A N 1
ATOM 1711 C CA . ILE A 1 213 ? -22.603 5.178 27.255 1.00 88.69 213 ILE A CA 1
ATOM 1712 C C . ILE A 1 213 ? -23.207 5.969 28.416 1.00 88.69 213 ILE A C 1
ATOM 1714 O O . ILE A 1 213 ? -24.267 6.564 28.246 1.00 88.69 213 ILE A O 1
ATOM 1718 N N . LEU A 1 214 ? -22.530 6.026 29.566 1.00 87.56 214 LEU A N 1
ATOM 1719 C CA . LEU A 1 214 ? -22.999 6.773 30.734 1.00 87.56 214 LEU A CA 1
ATOM 1720 C C . LEU A 1 214 ? -23.143 8.269 30.431 1.00 87.56 214 LEU A C 1
ATOM 1722 O O . LEU A 1 214 ? -24.138 8.863 30.820 1.00 87.56 214 LEU A O 1
ATOM 1726 N N . MET A 1 215 ? -22.229 8.864 29.657 1.00 86.38 215 MET A N 1
ATOM 1727 C CA . MET A 1 215 ? -22.337 10.263 29.213 1.00 86.38 215 MET A CA 1
ATOM 1728 C C . MET A 1 215 ? -23.555 10.544 28.318 1.00 86.38 215 MET A C 1
ATOM 1730 O O . MET A 1 215 ? -23.953 11.699 28.175 1.00 86.38 215 MET A O 1
ATOM 1734 N N . CYS A 1 216 ? -24.147 9.520 27.701 1.00 84.19 216 CYS A N 1
ATOM 1735 C CA . CYS A 1 216 ? -25.342 9.673 26.872 1.00 84.19 216 CYS A CA 1
ATOM 1736 C C . CYS A 1 216 ? -26.644 9.734 27.688 1.00 84.19 216 CYS A C 1
ATOM 1738 O O . CYS A 1 216 ? -27.688 10.060 27.120 1.00 84.19 216 CYS A O 1
ATOM 1740 N N . PHE A 1 217 ? -26.599 9.444 28.993 1.00 80.38 217 PHE A N 1
ATOM 1741 C CA . PHE A 1 217 ? -27.751 9.506 29.889 1.00 80.38 217 PHE A CA 1
ATOM 1742 C C . PHE A 1 217 ? -27.478 10.513 31.016 1.00 80.38 217 PHE A C 1
ATOM 1744 O O . PHE A 1 217 ? -26.440 10.429 31.670 1.00 80.38 217 PHE A O 1
ATOM 1751 N N . PRO A 1 218 ? -28.374 11.479 31.276 1.00 67.12 218 PRO A N 1
ATOM 1752 C CA . PRO A 1 218 ? -28.202 12.376 32.410 1.00 67.12 218 PRO A CA 1
ATOM 1753 C C . PRO A 1 218 ? -28.226 11.572 33.715 1.00 67.12 218 PRO A C 1
ATOM 1755 O O . PRO A 1 218 ? -29.073 10.697 33.897 1.00 67.12 218 PRO A O 1
ATOM 1758 N N . SER A 1 219 ? -27.298 11.873 34.624 1.00 62.81 219 SER A N 1
ATOM 1759 C CA . SER A 1 219 ? -27.354 11.391 36.004 1.00 62.81 219 SER A CA 1
ATOM 1760 C C . SER A 1 219 ? -28.651 11.888 36.646 1.00 62.81 219 SER A C 1
ATOM 1762 O O . SER A 1 219 ? -28.868 13.098 36.723 1.00 62.81 219 SER A O 1
ATOM 1764 N N . SER A 1 220 ? -29.512 10.936 37.016 1.00 54.47 220 SER A N 1
ATOM 1765 C CA . SER A 1 220 ? -30.814 11.126 37.670 1.00 54.47 220 SER A CA 1
ATOM 1766 C C . SER A 1 220 ? -30.714 11.809 39.024 1.00 54.47 220 SER A C 1
ATOM 1768 O O . SER A 1 220 ? -29.773 11.433 39.762 1.00 54.47 220 SER A O 1
#

pLDDT: mean 72.55, std 22.33, range [29.92, 95.62]

Radius of gyration: 31.73 Å; Cα contacts (8 Å, |Δi|>4): 113; chains: 1; bounding box: 82×83×86 Å